Protein AF-A0A2J6X8D6-F1 (afdb_monomer_lite)

Sequence (214 aa):
MKTKHLFVLLTISVVLSYAQIWKVEGFVFLDSNQNKVFDKGEKGLANVPVSDGYQIVLTDKNGYYALQPKEREPIIFVSFPSGYFNINFWQRVRGNEEMERIDFPLYKINEKSSIFLIQVTDIHSTFSEICYRDVGKFVYEANEFRPDFVVATGDLVMDANPLKNEEDVIRYYELYKSLMRNLKPPLFNLPGNHEHPWSIPTSSPLYDRGAYKE

InterPro domains:
  IPR004843 Calcineurin-like, phosphoesterase domain [PF00149] (118-200)
  IPR013783 Immunoglobulin-like fold [G3DSA:2.60.40.10] (20-108)
  IPR029052 Metallo-dependent phosphatase-like [G3DSA:3.60.21.10] (115-212)
  IPR029052 Metallo-dependent phosphatase-like [SSF56300] (117-197)
  IPR032285 Calcineurin-like phosphoesterase, N-terminal [PF16371] (37-105)
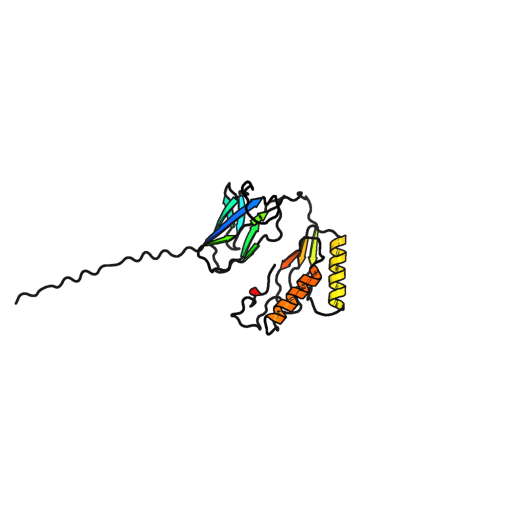
Organism: NCBI:txid693075

Structure (mmCIF, N/CA/C/O backbone):
data_AF-A0A2J6X8D6-F1
#
_entry.id   AF-A0A2J6X8D6-F1
#
loop_
_atom_site.group_PDB
_atom_site.id
_atom_site.type_symbol
_atom_site.label_atom_id
_atom_site.label_alt_id
_atom_site.label_comp_id
_atom_site.label_asym_id
_atom_site.label_entity_id
_atom_site.label_seq_id
_atom_site.pdbx_PDB_ins_code
_atom_site.Cartn_x
_atom_site.Cartn_y
_atom_site.Cartn_z
_atom_site.occupancy
_atom_site.B_iso_or_equiv
_atom_site.auth_seq_id
_atom_site.auth_comp_id
_atom_site.auth_asym_id
_atom_site.auth_atom_id
_atom_site.pdbx_PDB_model_num
ATOM 1 N N . MET A 1 1 ? 59.102 11.681 59.208 1.00 41.31 1 MET A N 1
ATOM 2 C CA . MET A 1 1 ? 58.544 12.154 57.919 1.00 41.31 1 MET A CA 1
ATOM 3 C C . MET A 1 1 ? 57.063 11.794 57.893 1.00 41.31 1 MET A C 1
ATOM 5 O O . MET A 1 1 ? 56.758 10.624 58.058 1.00 41.31 1 MET A O 1
ATOM 9 N N . LYS A 1 2 ? 56.148 12.773 57.818 1.00 38.88 2 LYS A N 1
ATOM 10 C CA . LYS A 1 2 ? 54.691 12.530 57.803 1.00 38.88 2 LYS A CA 1
ATOM 11 C C . LYS A 1 2 ? 54.229 12.342 56.355 1.00 38.88 2 LYS A C 1
ATOM 13 O O . LYS A 1 2 ? 54.292 13.289 55.575 1.00 38.88 2 LYS A O 1
ATOM 18 N N . THR A 1 3 ? 53.792 11.143 55.993 1.00 43.62 3 THR A N 1
ATOM 19 C CA . THR A 1 3 ? 53.184 10.830 54.694 1.00 43.62 3 THR A CA 1
ATOM 20 C C . THR A 1 3 ? 51.787 11.449 54.626 1.00 43.62 3 THR A C 1
ATOM 22 O O . THR A 1 3 ? 50.922 11.148 55.444 1.00 43.62 3 THR A O 1
ATOM 25 N N . LYS A 1 4 ? 51.567 12.364 53.675 1.00 47.09 4 LYS A N 1
ATOM 26 C CA . LYS A 1 4 ? 50.237 12.902 53.367 1.00 47.09 4 LYS A CA 1
ATOM 27 C C . LYS A 1 4 ? 49.537 11.910 52.439 1.00 47.09 4 LYS A C 1
ATOM 29 O O . LYS A 1 4 ? 49.980 11.724 51.311 1.00 47.09 4 LYS A O 1
ATOM 34 N N . HIS A 1 5 ? 48.470 11.273 52.908 1.00 50.69 5 HIS A N 1
ATOM 35 C CA . HIS A 1 5 ? 47.605 10.470 52.049 1.00 50.69 5 HIS A CA 1
ATOM 36 C C . HIS A 1 5 ? 46.667 11.407 51.284 1.00 50.69 5 HIS A C 1
ATOM 38 O O . HIS A 1 5 ? 45.834 12.089 51.878 1.00 50.69 5 HIS A O 1
ATOM 44 N N . LEU A 1 6 ? 46.855 11.480 49.967 1.00 50.34 6 LEU A N 1
ATOM 45 C CA . LEU A 1 6 ? 45.976 12.191 49.047 1.00 50.34 6 LEU A CA 1
ATOM 46 C C . LEU A 1 6 ? 44.766 11.292 48.760 1.00 50.34 6 LEU A C 1
ATOM 48 O O . LEU A 1 6 ? 44.901 10.264 48.103 1.00 50.34 6 LEU A O 1
ATOM 52 N N . PHE A 1 7 ? 43.597 11.658 49.281 1.00 48.91 7 PHE A N 1
ATOM 53 C CA . PHE A 1 7 ? 42.335 11.003 48.941 1.00 48.91 7 PHE A CA 1
ATOM 54 C C . PHE A 1 7 ? 41.850 11.544 47.591 1.00 48.91 7 PHE A C 1
ATOM 56 O O . PHE A 1 7 ? 41.464 12.707 47.488 1.00 48.91 7 PHE A O 1
ATOM 63 N N . VAL A 1 8 ? 41.887 10.710 46.552 1.00 54.56 8 VAL A N 1
ATOM 64 C CA . VAL A 1 8 ? 41.243 11.002 45.266 1.00 54.56 8 VAL A CA 1
ATOM 65 C C . VAL A 1 8 ? 39.783 10.567 45.383 1.00 54.56 8 VAL A C 1
ATOM 67 O O . VAL A 1 8 ? 39.495 9.375 45.462 1.00 54.56 8 VAL A O 1
ATOM 70 N N . LEU A 1 9 ? 38.860 11.530 45.432 1.00 52.66 9 LEU A N 1
ATOM 71 C CA . LEU A 1 9 ? 37.431 11.256 45.288 1.00 52.66 9 LEU A CA 1
ATOM 72 C C . LEU A 1 9 ? 37.144 10.954 43.814 1.00 52.66 9 LEU A C 1
ATOM 74 O O . LEU A 1 9 ? 37.156 11.850 42.973 1.00 52.66 9 LEU A O 1
ATOM 78 N N . LEU A 1 10 ? 36.892 9.684 43.506 1.00 52.62 10 LEU A N 1
ATOM 79 C CA . LEU A 1 10 ? 36.389 9.259 42.207 1.00 52.62 10 LEU A CA 1
ATOM 80 C C . LEU A 1 10 ? 34.872 9.508 42.177 1.00 52.62 10 LEU A C 1
ATOM 82 O O . LEU A 1 10 ? 34.095 8.734 42.733 1.00 52.62 10 LEU A O 1
ATOM 86 N N . THR A 1 11 ? 34.436 10.610 41.569 1.00 60.00 11 THR A N 1
ATOM 87 C CA . THR A 1 11 ? 33.017 10.840 41.267 1.00 60.00 11 THR A CA 1
ATOM 88 C C . THR A 1 11 ? 32.569 9.850 40.194 1.00 60.00 11 THR A C 1
ATOM 90 O O . THR A 1 11 ? 32.905 10.004 39.022 1.00 60.00 11 THR A O 1
ATOM 93 N N . ILE A 1 12 ? 31.821 8.820 40.593 1.00 60.09 12 ILE A N 1
ATOM 94 C CA . ILE A 1 12 ? 31.132 7.911 39.672 1.00 60.09 12 ILE A CA 1
ATOM 95 C C . ILE A 1 12 ? 29.908 8.658 39.135 1.00 60.09 12 ILE A C 1
ATOM 97 O O . ILE A 1 12 ? 28.867 8.728 39.786 1.00 60.09 12 ILE A O 1
ATOM 101 N N . SER A 1 13 ? 30.039 9.255 37.954 1.00 61.38 13 SER A N 1
ATOM 102 C CA . SER A 1 13 ? 28.897 9.760 37.195 1.00 61.38 13 SER A CA 1
ATOM 103 C C . SER A 1 13 ? 28.138 8.564 36.621 1.00 61.38 13 SER A C 1
ATOM 105 O O . SER A 1 13 ? 28.551 7.978 35.623 1.00 61.38 13 SER A O 1
ATOM 107 N N . VAL A 1 14 ? 27.038 8.172 37.267 1.00 60.00 14 VAL A N 1
ATOM 108 C CA . VAL A 1 14 ? 26.085 7.212 36.697 1.00 60.00 14 VAL A CA 1
ATOM 109 C C . VAL A 1 14 ? 25.372 7.913 35.545 1.00 60.00 14 VAL A C 1
ATOM 111 O O . VAL A 1 14 ? 24.454 8.702 35.754 1.00 60.00 14 VAL A O 1
ATOM 114 N N . VAL A 1 15 ? 25.822 7.658 34.319 1.00 61.72 15 VAL A N 1
ATOM 115 C CA . VAL A 1 15 ? 25.068 8.025 33.121 1.00 61.72 15 VAL A CA 1
ATOM 116 C C . VAL A 1 15 ? 23.952 6.994 32.989 1.00 61.72 15 VAL A C 1
ATOM 118 O O . VAL A 1 15 ? 24.193 5.857 32.594 1.00 61.72 15 VAL A O 1
ATOM 121 N N . LEU A 1 16 ? 22.734 7.373 33.377 1.00 53.62 16 LEU A N 1
ATOM 122 C CA . LEU A 1 16 ? 21.524 6.645 33.002 1.00 53.62 16 LEU A CA 1
ATOM 123 C C . LEU A 1 16 ? 21.363 6.793 31.488 1.00 53.62 16 LEU A C 1
ATOM 125 O O . LEU A 1 16 ? 20.807 7.776 31.000 1.00 53.62 16 LEU A O 1
ATOM 129 N N . SER A 1 17 ? 21.901 5.840 30.737 1.00 51.28 17 SER A N 1
ATOM 130 C CA . SER A 1 17 ? 21.570 5.657 29.332 1.00 51.28 17 SER A CA 1
ATOM 131 C C . SER A 1 17 ? 20.108 5.227 29.255 1.00 51.28 17 SER A C 1
ATOM 133 O O . SER A 1 17 ? 19.778 4.050 29.391 1.00 51.28 17 SER A O 1
ATOM 135 N N . TYR A 1 18 ? 19.208 6.192 29.060 1.00 58.00 18 TYR A N 1
ATOM 136 C CA . TYR A 1 18 ? 17.890 5.884 28.526 1.00 58.00 18 TYR A CA 1
ATOM 137 C C . TYR A 1 18 ? 18.130 5.275 27.149 1.00 58.00 18 TYR A C 1
ATOM 139 O O . TYR A 1 18 ? 18.565 5.965 26.229 1.00 58.00 18 TYR A O 1
ATOM 147 N N . ALA A 1 19 ? 17.909 3.967 27.022 1.00 55.88 19 ALA A N 1
ATOM 148 C CA . ALA A 1 19 ? 17.709 3.389 25.708 1.00 55.88 19 ALA A CA 1
ATOM 149 C C . ALA A 1 19 ? 16.574 4.196 25.073 1.00 55.88 19 ALA A C 1
ATOM 151 O O . ALA A 1 19 ? 15.484 4.283 25.638 1.00 55.88 19 ALA A O 1
ATOM 152 N N . GLN A 1 20 ? 16.872 4.877 23.975 1.00 56.78 20 GLN A N 1
ATOM 153 C CA . GLN A 1 20 ? 15.907 5.671 23.237 1.00 56.78 20 GLN A CA 1
ATOM 154 C C . GLN A 1 20 ? 14.901 4.676 22.658 1.00 56.78 20 GLN A C 1
ATOM 156 O O . GLN A 1 20 ? 15.197 3.953 21.707 1.00 56.78 20 GLN A O 1
ATOM 161 N N . ILE A 1 21 ? 13.766 4.528 23.341 1.00 66.56 21 ILE A N 1
ATOM 162 C CA . ILE A 1 21 ? 12.716 3.601 22.937 1.00 66.56 21 ILE A CA 1
ATOM 163 C C . ILE A 1 21 ? 12.021 4.246 21.753 1.00 66.56 21 ILE A C 1
ATOM 165 O O . ILE A 1 21 ? 11.144 5.093 21.914 1.00 66.56 21 ILE A O 1
ATOM 169 N N . TRP A 1 22 ? 12.450 3.852 20.566 1.00 80.94 22 TRP A N 1
ATOM 170 C CA . TRP A 1 22 ? 11.773 4.237 19.352 1.00 80.94 22 TRP A CA 1
ATOM 171 C C . TRP A 1 22 ? 10.379 3.603 19.305 1.00 80.94 22 TRP A C 1
ATOM 173 O O . TRP A 1 22 ? 10.181 2.436 19.667 1.00 80.94 22 TRP A O 1
ATOM 183 N N . LYS A 1 23 ? 9.394 4.413 18.928 1.00 89.56 23 LYS A N 1
ATOM 184 C CA . LYS A 1 23 ? 7.979 4.071 19.034 1.00 89.56 23 LYS A CA 1
ATOM 185 C C . LYS A 1 23 ? 7.238 4.537 17.793 1.00 89.56 23 LYS A C 1
ATOM 187 O O . LYS A 1 23 ? 7.447 5.649 17.317 1.00 89.56 23 LYS A O 1
ATOM 192 N N . VAL A 1 24 ? 6.316 3.707 17.329 1.00 94.06 24 VAL A N 1
ATOM 193 C CA . VAL A 1 24 ? 5.308 4.116 16.355 1.00 94.06 24 VAL A CA 1
ATOM 194 C C . VAL A 1 24 ? 3.969 4.203 17.060 1.00 94.06 24 VAL A C 1
ATOM 196 O O . VAL A 1 24 ? 3.574 3.304 17.807 1.00 94.06 24 VAL A O 1
ATOM 199 N N . GLU A 1 25 ? 3.271 5.302 16.838 1.00 95.94 25 GLU A N 1
ATOM 200 C CA . GLU A 1 25 ? 1.945 5.535 17.390 1.00 95.94 25 GLU A CA 1
ATOM 201 C C . GLU A 1 25 ? 1.040 6.204 16.370 1.00 95.94 25 GLU A C 1
ATOM 203 O O . GLU A 1 25 ? 1.490 6.659 15.324 1.00 95.94 25 GLU A O 1
ATOM 208 N N . GLY A 1 26 ? -0.243 6.272 16.676 1.00 97.00 26 GLY A N 1
ATOM 209 C CA . GLY A 1 26 ? -1.190 7.001 15.854 1.00 97.00 26 GLY A CA 1
ATOM 210 C C . GLY A 1 26 ? -2.616 6.634 16.187 1.00 97.00 26 GLY A C 1
ATOM 211 O O . GLY A 1 26 ? -2.898 6.041 17.233 1.00 97.00 26 GLY A O 1
ATOM 212 N N . PHE A 1 27 ? -3.519 7.019 15.298 1.00 98.00 27 PHE A N 1
ATOM 213 C CA . PHE A 1 27 ? -4.947 6.817 15.469 1.00 98.00 27 PHE A CA 1
ATOM 214 C C . PHE A 1 27 ? -5.534 6.001 14.329 1.00 98.00 27 PHE A C 1
ATOM 216 O O . PHE A 1 27 ? -5.262 6.254 13.158 1.00 98.00 27 PHE A O 1
ATOM 223 N N . VAL A 1 28 ? -6.415 5.069 14.679 1.00 98.31 28 VAL A N 1
ATOM 224 C CA . VAL A 1 28 ? -7.397 4.516 13.747 1.00 98.31 28 VAL A CA 1
ATOM 225 C C . VAL A 1 28 ? -8.714 5.240 13.991 1.00 98.31 28 VAL A C 1
ATOM 227 O O . VAL A 1 28 ? -9.228 5.235 15.113 1.00 98.31 28 VAL A O 1
ATOM 230 N N . PHE A 1 29 ? -9.277 5.870 12.966 1.00 97.94 29 PHE A N 1
ATOM 231 C CA . PHE A 1 29 ? -10.465 6.713 13.116 1.00 97.94 29 PHE A CA 1
ATOM 232 C C . PHE A 1 29 ? -11.402 6.614 11.914 1.00 97.94 29 PHE A C 1
ATOM 234 O O . PHE A 1 29 ? -11.015 6.179 10.832 1.00 97.94 29 PHE A O 1
ATOM 241 N N . LEU A 1 30 ? -12.663 6.984 12.135 1.00 97.56 30 LEU A N 1
ATOM 242 C CA . LEU A 1 30 ? -13.670 7.110 11.092 1.00 97.56 30 LEU A CA 1
ATOM 243 C C . LEU A 1 30 ? -13.480 8.442 10.360 1.00 97.56 30 LEU A C 1
ATOM 245 O O . LEU A 1 30 ? -13.980 9.467 10.827 1.00 97.56 30 LEU A O 1
ATOM 249 N N . ASP A 1 31 ? -12.809 8.374 9.215 1.00 96.69 31 ASP A N 1
ATOM 250 C CA . ASP A 1 31 ? -12.597 9.484 8.289 1.00 96.69 31 ASP A CA 1
ATOM 251 C C . ASP A 1 31 ? -13.880 9.717 7.479 1.00 96.69 31 ASP A C 1
ATOM 253 O O . ASP A 1 31 ? -14.165 9.059 6.471 1.00 96.69 31 ASP A O 1
ATOM 257 N N . SER A 1 32 ? -14.731 10.591 8.007 1.00 93.81 32 SER A N 1
ATOM 258 C CA . SER A 1 32 ? -16.093 10.789 7.506 1.00 93.81 32 SER A CA 1
ATOM 259 C C . SER A 1 32 ? -16.126 11.676 6.267 1.00 93.81 32 SER A C 1
ATOM 261 O O . SER A 1 32 ? -17.059 11.570 5.468 1.00 93.81 32 SER A O 1
ATOM 263 N N . ASN A 1 33 ? -15.134 12.556 6.116 1.00 93.44 33 ASN A N 1
ATOM 264 C CA . ASN A 1 33 ? -15.002 13.457 4.972 1.00 93.44 33 ASN A CA 1
ATOM 265 C C . ASN A 1 33 ? -13.980 12.955 3.931 1.00 93.44 33 ASN A C 1
ATOM 267 O O . ASN A 1 33 ? -13.858 13.569 2.871 1.00 93.44 33 ASN A O 1
ATOM 271 N N . GLN A 1 34 ? -13.317 11.826 4.208 1.00 92.62 34 GLN A N 1
ATOM 272 C CA . GLN A 1 34 ? -12.334 11.160 3.352 1.00 92.62 34 GLN A CA 1
ATOM 273 C C . GLN A 1 34 ? -11.105 12.027 3.035 1.00 92.62 34 GLN A C 1
ATOM 275 O O . GLN A 1 34 ? -10.511 11.901 1.959 1.00 92.62 34 GLN A O 1
ATOM 280 N N . ASN A 1 35 ? -10.723 12.927 3.946 1.00 94.00 35 ASN A N 1
ATOM 281 C CA . ASN A 1 35 ? -9.576 13.818 3.759 1.00 94.00 35 ASN A CA 1
ATOM 282 C C . ASN A 1 35 ? -8.262 13.254 4.325 1.00 94.00 35 ASN A C 1
ATOM 284 O O . ASN A 1 35 ? -7.213 13.875 4.139 1.00 94.00 35 ASN A O 1
ATOM 288 N N . LYS A 1 36 ? -8.307 12.076 4.961 1.00 94.00 36 LYS A N 1
ATOM 289 C CA . LYS A 1 36 ? -7.175 11.359 5.568 1.00 94.00 36 LYS A CA 1
ATOM 290 C C . LYS A 1 36 ? -6.547 12.057 6.777 1.00 94.00 36 LYS A C 1
ATOM 292 O O . LYS A 1 36 ? -5.449 11.686 7.188 1.00 94.00 36 LYS A O 1
ATOM 297 N N . VAL A 1 37 ? -7.218 13.047 7.353 1.00 94.25 37 VAL A N 1
ATOM 298 C CA . VAL A 1 37 ? -6.772 13.805 8.523 1.00 94.25 37 VAL A CA 1
ATOM 299 C C . VAL A 1 37 ? -7.711 13.497 9.673 1.00 94.25 37 VAL A C 1
ATOM 301 O O . VAL A 1 37 ? -8.918 13.528 9.498 1.00 94.25 37 VAL A O 1
ATOM 304 N N . PHE A 1 38 ? -7.167 13.229 10.863 1.00 95.94 38 PHE A N 1
ATOM 305 C CA . PHE A 1 38 ? -8.012 13.011 12.033 1.00 95.94 38 PHE A CA 1
ATOM 306 C C . PHE A 1 38 ? -8.612 14.337 12.518 1.00 95.94 38 PHE A C 1
ATOM 308 O O . PHE A 1 38 ? -7.995 15.070 13.301 1.00 95.94 38 PHE A O 1
ATOM 315 N N . ASP A 1 39 ? -9.805 14.657 12.024 1.00 96.38 39 ASP A N 1
ATOM 316 C CA . ASP A 1 39 ? -10.462 15.935 12.259 1.00 96.38 39 ASP A CA 1
ATOM 317 C C . ASP A 1 39 ? -11.181 15.994 13.611 1.00 96.38 39 ASP A C 1
ATOM 319 O O . ASP A 1 39 ? -11.626 15.003 14.202 1.00 96.38 39 ASP A O 1
ATOM 323 N N . LYS A 1 40 ? -11.365 17.219 14.116 1.00 95.00 40 LYS A N 1
ATOM 324 C CA . LYS A 1 40 ? -12.135 17.441 15.343 1.00 95.00 40 LYS A CA 1
ATOM 325 C C . LYS A 1 40 ? -13.572 16.943 15.162 1.00 95.00 40 LYS A C 1
ATOM 327 O O . LYS A 1 40 ? -14.337 17.499 14.382 1.00 95.00 40 LYS A O 1
ATOM 332 N N . GLY A 1 41 ? -13.964 15.984 15.998 1.00 93.44 41 GLY A N 1
ATOM 333 C CA . GLY A 1 41 ? -15.309 15.403 16.001 1.00 93.44 41 GLY A CA 1
ATOM 334 C C . GLY A 1 41 ? -15.394 14.063 15.278 1.00 93.44 41 GLY A C 1
ATOM 335 O O . GLY A 1 41 ? -16.404 13.373 15.423 1.00 93.44 41 GLY A O 1
ATOM 336 N N . GLU A 1 42 ? -14.339 13.656 14.573 1.00 96.75 42 GLU A N 1
ATOM 337 C CA . GLU A 1 42 ? -14.241 12.300 14.059 1.00 96.75 42 GLU A CA 1
ATOM 338 C C . GLU A 1 42 ? -14.040 11.297 15.188 1.00 96.75 42 GLU A C 1
ATOM 340 O O . GLU A 1 42 ? -13.485 11.582 16.255 1.00 96.75 42 GLU A O 1
ATOM 345 N N . LYS A 1 43 ? -14.558 10.093 14.964 1.00 97.44 43 LYS A N 1
ATOM 346 C CA . LYS A 1 43 ? -14.585 9.053 15.982 1.00 97.44 43 LYS A CA 1
ATOM 347 C C . LYS A 1 43 ? -13.365 8.155 15.837 1.00 97.44 43 LYS A C 1
ATOM 349 O O . LYS A 1 43 ? -13.247 7.447 14.843 1.00 97.44 43 LYS A O 1
ATOM 354 N N . GLY A 1 44 ? -12.542 8.088 16.876 1.00 97.81 44 GLY A N 1
ATOM 355 C CA . GLY A 1 44 ? -11.552 7.025 17.017 1.00 97.81 44 GLY A CA 1
ATOM 356 C C . GLY A 1 44 ? -12.197 5.641 17.154 1.00 97.81 44 GLY A C 1
ATOM 357 O O . GLY A 1 44 ? -13.238 5.478 17.800 1.00 97.81 44 GLY A O 1
ATOM 358 N N . LEU A 1 45 ? -11.594 4.636 16.527 1.00 98.00 45 LEU A N 1
ATOM 359 C CA . LEU A 1 45 ? -12.111 3.273 16.459 1.00 98.00 45 LEU A CA 1
ATOM 360 C C . LEU A 1 45 ? -11.352 2.376 17.431 1.00 98.00 45 LEU A C 1
ATOM 362 O O . LEU A 1 45 ? -10.166 2.132 17.246 1.00 98.00 45 LEU A O 1
ATOM 366 N N . ALA A 1 46 ? -12.046 1.885 18.457 1.00 98.06 46 ALA A N 1
ATOM 367 C CA . ALA A 1 46 ? -11.473 1.053 19.511 1.00 98.06 46 ALA A CA 1
ATOM 368 C C . ALA A 1 46 ? -11.338 -0.423 19.119 1.00 98.06 46 ALA A C 1
ATOM 370 O O . ALA A 1 46 ? -12.133 -0.930 18.326 1.00 98.06 46 ALA A O 1
ATOM 371 N N . ASN A 1 47 ? -10.399 -1.122 19.761 1.00 97.94 47 ASN A N 1
ATOM 372 C CA . ASN A 1 47 ? -10.117 -2.548 19.573 1.00 97.94 47 ASN A CA 1
ATOM 373 C C . ASN A 1 47 ? -9.763 -2.940 18.129 1.00 97.94 47 ASN A C 1
ATOM 375 O O . ASN A 1 47 ? -9.978 -4.085 17.732 1.00 97.94 47 ASN A O 1
ATOM 379 N N . VAL A 1 48 ? -9.228 -2.010 17.339 1.00 98.25 48 VAL A N 1
ATOM 380 C CA . VAL A 1 48 ? -8.735 -2.292 15.991 1.00 98.25 48 VAL A CA 1
ATOM 381 C C . VAL A 1 48 ? -7.292 -2.803 16.087 1.00 98.25 48 VAL A C 1
ATOM 383 O O . VAL A 1 48 ? -6.464 -2.126 16.701 1.00 98.25 48 VAL A O 1
ATOM 386 N N . PRO A 1 49 ? -6.969 -3.977 15.513 1.00 98.19 49 PRO A N 1
ATOM 387 C CA . PRO A 1 49 ? -5.605 -4.487 15.486 1.00 98.19 49 PRO A CA 1
ATOM 388 C C . PRO A 1 49 ? -4.686 -3.665 14.579 1.00 98.19 49 PRO A C 1
ATOM 390 O O . PRO A 1 49 ? -4.991 -3.444 13.405 1.00 98.19 49 PRO A O 1
ATOM 393 N N . VAL A 1 50 ? -3.529 -3.287 15.116 1.00 98.00 50 VAL A N 1
ATOM 394 C CA . VAL A 1 50 ? -2.411 -2.681 14.385 1.00 98.00 50 VAL A CA 1
ATOM 395 C C . VAL A 1 50 ? -1.150 -3.502 14.638 1.00 98.00 50 VAL A C 1
ATOM 397 O O . VAL A 1 50 ? -0.907 -3.940 15.766 1.00 98.00 50 VAL A O 1
ATOM 400 N N . SER A 1 51 ? -0.360 -3.747 13.596 1.00 97.00 51 SER A N 1
ATOM 401 C CA . SER A 1 51 ? 0.787 -4.653 13.646 1.00 97.00 51 SER A CA 1
ATOM 402 C C . SER A 1 51 ? 1.985 -4.129 12.863 1.00 97.00 51 SER A C 1
ATOM 404 O O . SER A 1 51 ? 1.823 -3.412 11.881 1.00 97.00 51 SER A O 1
ATOM 406 N N . ASP A 1 52 ? 3.181 -4.521 13.297 1.00 94.81 52 ASP A N 1
ATOM 407 C CA . ASP A 1 52 ? 4.456 -4.366 12.585 1.00 94.81 52 ASP A CA 1
ATOM 408 C C . ASP A 1 52 ? 4.923 -5.676 11.912 1.00 94.81 52 ASP A C 1
ATOM 410 O O . ASP A 1 52 ? 6.083 -5.807 11.529 1.00 94.81 52 ASP A O 1
ATOM 414 N N . GLY A 1 53 ? 4.051 -6.690 11.846 1.00 93.69 53 GLY A N 1
ATOM 415 C CA . GLY A 1 53 ? 4.377 -8.044 11.385 1.00 93.69 53 GLY A CA 1
ATOM 416 C C . GLY A 1 53 ? 4.971 -8.959 12.464 1.00 93.69 53 GLY A C 1
ATOM 417 O O . GLY A 1 53 ? 5.044 -10.170 12.258 1.00 93.69 53 GLY A O 1
ATOM 418 N N . TYR A 1 54 ? 5.334 -8.421 13.632 1.00 93.94 54 TYR A N 1
ATOM 419 C CA . TYR A 1 54 ? 5.903 -9.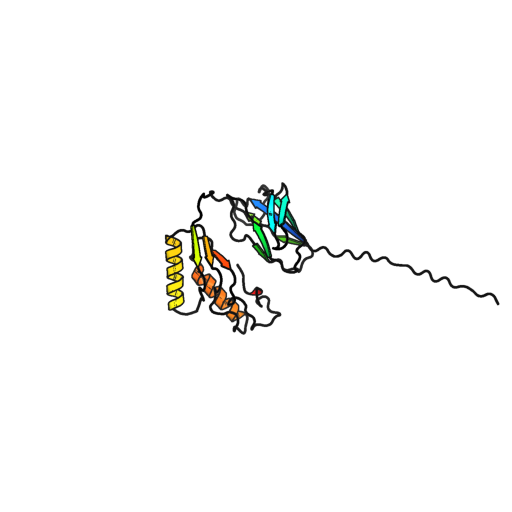181 14.750 1.00 93.94 54 TYR A CA 1
ATOM 420 C C . TYR A 1 54 ? 5.007 -9.214 15.982 1.00 93.94 54 TYR A C 1
ATOM 422 O O . TYR A 1 54 ? 5.008 -10.201 16.723 1.00 93.94 54 TYR A O 1
ATOM 430 N N . GLN A 1 55 ? 4.284 -8.131 16.233 1.00 94.62 55 GLN A N 1
ATOM 431 C CA . GLN A 1 55 ? 3.339 -8.003 17.330 1.00 94.62 55 GLN A CA 1
ATOM 432 C C . GLN A 1 55 ? 2.041 -7.359 16.862 1.00 94.62 55 GLN A C 1
ATOM 434 O O . GLN A 1 55 ? 1.988 -6.702 15.825 1.00 94.62 55 GLN A O 1
ATOM 439 N N . ILE A 1 56 ? 0.988 -7.548 17.651 1.00 97.31 56 ILE A N 1
ATOM 440 C CA . ILE A 1 56 ? -0.319 -6.937 17.429 1.00 97.31 56 ILE A CA 1
ATOM 441 C C . ILE A 1 56 ? -0.670 -6.138 18.679 1.00 97.31 56 ILE A C 1
ATOM 443 O O . ILE A 1 56 ? -0.615 -6.665 19.791 1.00 97.31 56 ILE A O 1
ATOM 447 N N . VAL A 1 57 ? -1.042 -4.876 18.491 1.00 97.75 57 VAL A N 1
ATOM 448 C CA . VAL A 1 57 ? -1.625 -4.021 19.529 1.00 97.75 57 VAL A CA 1
ATOM 449 C C . VAL A 1 57 ? -3.050 -3.657 19.139 1.00 97.75 57 VAL A C 1
ATOM 451 O O . VAL A 1 57 ? -3.384 -3.601 17.958 1.00 97.75 57 VAL A O 1
ATOM 454 N N . LEU A 1 58 ? -3.903 -3.433 20.133 1.00 98.44 58 LEU A N 1
ATOM 455 C CA . LEU A 1 58 ? -5.272 -2.983 19.913 1.00 98.44 58 LEU A CA 1
ATOM 456 C C . LEU A 1 58 ? -5.366 -1.491 20.206 1.00 98.44 58 LEU A C 1
ATOM 458 O O . LEU A 1 58 ? -4.788 -1.017 21.186 1.00 98.44 58 LEU A O 1
ATOM 462 N N . THR A 1 59 ? -6.116 -0.768 19.381 1.00 98.62 59 THR A N 1
ATOM 463 C CA . THR A 1 59 ? -6.438 0.628 19.665 1.00 98.62 59 THR A CA 1
ATOM 464 C C . THR A 1 59 ? -7.270 0.767 20.939 1.00 98.62 59 THR A C 1
ATOM 466 O O . THR A 1 59 ? -8.130 -0.064 21.250 1.00 98.62 59 THR A O 1
ATOM 469 N N . ASP A 1 60 ? -7.038 1.850 21.674 1.00 98.56 60 ASP A N 1
ATOM 470 C CA . ASP A 1 60 ? -7.796 2.191 22.869 1.00 98.56 60 ASP A CA 1
ATOM 471 C C . ASP A 1 60 ? -9.206 2.722 22.540 1.00 98.56 60 ASP A C 1
ATOM 473 O O . ASP A 1 60 ? -9.625 2.816 21.386 1.00 98.56 60 ASP A O 1
ATOM 477 N N . LYS A 1 61 ? -9.960 3.124 23.570 1.00 98.06 61 LYS A N 1
ATOM 478 C CA . LYS A 1 61 ? -11.322 3.670 23.420 1.00 98.06 61 LYS A CA 1
ATOM 479 C C . LYS A 1 61 ? -11.426 4.907 22.508 1.00 98.06 61 LYS A C 1
ATOM 481 O O . LYS A 1 61 ? -12.522 5.211 22.044 1.00 98.06 61 LYS A O 1
ATOM 486 N N . ASN A 1 62 ? -10.323 5.625 22.304 1.00 97.69 62 ASN A N 1
ATOM 487 C CA . ASN A 1 62 ? -10.218 6.821 21.474 1.00 97.69 62 ASN A CA 1
ATOM 488 C C . ASN A 1 62 ? -9.558 6.523 20.118 1.00 97.69 62 ASN A C 1
ATOM 490 O O . ASN A 1 62 ? -9.251 7.461 19.388 1.00 97.69 62 ASN A O 1
ATOM 494 N N . GLY A 1 63 ? -9.323 5.253 19.778 1.00 98.19 63 GLY A N 1
ATOM 495 C CA . GLY A 1 63 ? -8.667 4.849 18.537 1.00 98.19 63 GLY A CA 1
ATOM 496 C C . GLY A 1 63 ? -7.145 4.967 18.548 1.00 98.19 63 GLY A C 1
ATOM 497 O O . GLY A 1 63 ? -6.528 4.697 17.522 1.00 98.19 63 GLY A O 1
ATOM 498 N N . TYR A 1 64 ? -6.531 5.342 19.670 1.00 98.50 64 TYR A N 1
ATOM 499 C CA . TYR A 1 64 ? -5.083 5.499 19.769 1.00 98.50 64 TYR A CA 1
ATOM 500 C C . TYR A 1 64 ? -4.390 4.142 19.898 1.00 98.50 64 TYR A C 1
ATOM 502 O O . TYR A 1 64 ? -4.839 3.285 20.660 1.00 98.50 64 TYR A O 1
ATOM 510 N N . TYR A 1 65 ? -3.266 3.962 19.213 1.00 98.06 65 TYR A N 1
ATOM 511 C CA . TYR A 1 65 ? -2.382 2.817 19.398 1.00 98.06 65 TYR A CA 1
ATOM 512 C C . TYR A 1 65 ? -0.924 3.251 19.528 1.00 98.06 65 TYR A C 1
ATOM 514 O O . TYR A 1 65 ? -0.522 4.348 19.145 1.00 98.06 65 TYR A O 1
ATOM 522 N N . ALA A 1 66 ? -0.124 2.340 20.066 1.00 96.56 66 ALA A N 1
ATOM 523 C CA . ALA A 1 66 ? 1.291 2.523 20.312 1.00 96.56 66 ALA A CA 1
ATOM 524 C C . ALA A 1 66 ? 1.993 1.167 20.259 1.00 96.56 66 ALA A C 1
ATOM 526 O O . ALA A 1 66 ? 1.568 0.233 20.938 1.00 96.56 66 ALA A O 1
ATOM 527 N N . LEU A 1 67 ? 3.083 1.064 19.506 1.00 94.00 67 LEU A N 1
ATOM 528 C CA . LEU A 1 67 ? 3.927 -0.126 19.461 1.00 94.00 67 LEU A CA 1
ATOM 529 C C . LEU A 1 67 ? 5.407 0.258 19.352 1.00 94.00 67 LEU A C 1
ATOM 531 O O . LEU A 1 67 ? 5.748 1.344 18.893 1.00 94.00 67 LEU A O 1
ATOM 535 N N . GLN A 1 68 ? 6.280 -0.629 19.821 1.00 92.44 68 GLN A N 1
ATOM 536 C CA . GLN A 1 68 ? 7.733 -0.503 19.698 1.00 92.44 68 GLN A CA 1
ATOM 537 C C . GLN A 1 68 ? 8.166 -1.487 18.615 1.00 92.44 68 GLN A C 1
ATOM 539 O O . GLN A 1 68 ? 8.172 -2.690 18.892 1.00 92.44 68 GLN A O 1
ATOM 544 N N . PRO A 1 69 ? 8.430 -1.031 17.381 1.00 90.19 69 PRO A N 1
ATOM 545 C CA . PRO A 1 69 ? 8.683 -1.967 16.303 1.00 90.19 69 PRO A CA 1
ATOM 546 C C . PRO A 1 69 ? 10.028 -2.675 16.481 1.00 90.19 69 PRO A C 1
ATOM 548 O O . PRO A 1 69 ? 10.982 -2.112 17.022 1.00 90.19 69 PRO A O 1
ATOM 551 N N . LYS A 1 70 ? 10.111 -3.929 16.024 1.00 86.12 70 LYS A N 1
ATOM 552 C CA . LYS A 1 70 ? 11.343 -4.733 16.156 1.00 86.12 70 LYS A CA 1
ATOM 553 C C . LYS A 1 70 ? 12.422 -4.400 15.128 1.00 86.12 70 LYS A C 1
ATOM 555 O O . LYS A 1 70 ? 13.602 -4.630 15.383 1.00 86.12 70 LYS A O 1
ATOM 560 N N . GLU A 1 71 ? 12.019 -3.897 13.969 1.00 85.19 71 GLU A N 1
ATOM 561 C CA . GLU A 1 71 ? 12.906 -3.502 12.873 1.00 85.19 71 GLU A CA 1
ATOM 562 C C . GLU A 1 71 ? 12.948 -1.987 12.746 1.00 85.19 71 GLU A C 1
ATOM 564 O O . GLU A 1 71 ? 11.985 -1.339 13.112 1.00 85.19 71 GLU A O 1
ATOM 569 N N . ARG A 1 72 ? 14.021 -1.421 12.183 1.00 78.69 72 ARG A N 1
ATOM 570 C CA . ARG A 1 72 ? 14.192 0.038 12.051 1.00 78.69 72 ARG A CA 1
ATOM 571 C C . ARG A 1 72 ? 13.252 0.689 11.028 1.00 78.69 72 ARG A C 1
ATOM 573 O O . ARG A 1 72 ? 12.850 1.827 11.221 1.00 78.69 72 ARG A O 1
ATOM 580 N N . GLU A 1 73 ? 12.914 -0.017 9.951 1.00 84.88 73 GLU A N 1
ATOM 581 C CA . GLU A 1 73 ? 12.051 0.481 8.864 1.00 84.88 73 GLU A CA 1
ATOM 582 C C . GLU A 1 73 ? 10.870 -0.473 8.602 1.00 84.88 73 GLU A C 1
ATOM 584 O O . GLU A 1 73 ? 10.767 -1.076 7.530 1.00 84.88 73 GLU A O 1
ATOM 589 N N . PRO A 1 74 ? 9.997 -0.678 9.598 1.00 88.50 74 PRO A N 1
ATOM 590 C CA . PRO A 1 74 ? 8.923 -1.643 9.564 1.00 88.50 74 PRO A CA 1
ATOM 591 C C . PRO A 1 74 ? 7.820 -1.150 8.639 1.00 88.50 74 PRO A C 1
ATOM 593 O O . PRO A 1 74 ? 7.638 0.048 8.388 1.00 88.50 74 PRO A O 1
ATOM 596 N N . ILE A 1 75 ? 7.019 -2.108 8.201 1.00 91.31 75 ILE A N 1
ATOM 597 C CA . ILE A 1 75 ? 5.693 -1.834 7.676 1.00 91.31 75 ILE A CA 1
ATOM 598 C C . ILE A 1 75 ? 4.724 -1.925 8.846 1.00 91.31 75 ILE A C 1
ATOM 600 O O . ILE A 1 75 ? 4.651 -2.958 9.508 1.00 91.31 75 ILE A O 1
ATOM 604 N N . ILE A 1 76 ? 3.977 -0.853 9.082 1.00 94.56 76 ILE A N 1
ATOM 605 C CA . ILE A 1 76 ? 2.886 -0.839 10.052 1.00 94.56 76 ILE A CA 1
ATOM 606 C C . ILE A 1 76 ? 1.587 -0.976 9.290 1.00 94.56 76 ILE A C 1
ATOM 608 O O . ILE A 1 76 ? 1.373 -0.244 8.328 1.00 94.56 76 ILE A O 1
ATOM 612 N N . PHE A 1 77 ? 0.721 -1.891 9.705 1.00 95.75 77 PHE A N 1
ATOM 613 C CA . PHE A 1 77 ? -0.544 -2.143 9.030 1.00 95.75 77 PHE A CA 1
ATOM 614 C C . PHE A 1 77 ? -1.701 -2.333 10.001 1.00 95.75 77 PHE A C 1
ATOM 616 O O . PHE A 1 77 ? -1.537 -2.832 11.117 1.00 95.75 77 PHE A O 1
ATOM 623 N N . VAL A 1 78 ? -2.888 -1.936 9.551 1.00 97.19 78 VAL A N 1
ATOM 624 C CA . VAL A 1 78 ? -4.148 -2.062 10.278 1.00 97.19 78 VAL A CA 1
ATOM 625 C C . VAL A 1 78 ? -4.960 -3.227 9.719 1.00 97.19 78 VAL A C 1
ATOM 627 O O . VAL A 1 78 ? -5.113 -3.380 8.509 1.00 97.19 78 VAL A O 1
ATOM 630 N N . SER A 1 79 ? -5.520 -4.049 10.604 1.00 95.75 79 SER A N 1
ATOM 631 C CA . SER A 1 79 ? -6.561 -5.018 10.241 1.00 95.75 79 SER A CA 1
ATOM 632 C C . SER A 1 79 ? -7.917 -4.389 10.533 1.00 95.75 79 SER A C 1
ATOM 634 O O . SER A 1 79 ? -8.430 -4.476 11.648 1.00 95.75 79 SER A O 1
ATOM 636 N N . PHE A 1 80 ? -8.472 -3.676 9.557 1.00 91.75 80 PHE A N 1
ATOM 637 C CA . PHE A 1 80 ? -9.723 -2.950 9.755 1.00 91.75 80 PHE A CA 1
ATOM 638 C C . PHE A 1 80 ? -10.916 -3.904 9.988 1.00 91.75 80 PHE A C 1
ATOM 640 O O . PHE A 1 80 ? -10.973 -4.989 9.402 1.00 91.75 80 PHE A O 1
ATOM 647 N N . PRO A 1 81 ? -11.878 -3.530 10.852 1.00 90.44 81 PRO A N 1
ATOM 648 C CA . PRO A 1 81 ? -13.051 -4.354 11.132 1.00 90.44 81 PRO A CA 1
ATOM 649 C C . PRO A 1 81 ? -14.022 -4.405 9.943 1.00 90.44 81 PRO A C 1
ATOM 651 O O . PRO A 1 81 ? -14.002 -3.551 9.057 1.00 90.44 81 PRO A O 1
ATOM 654 N N . SER A 1 82 ? -14.926 -5.391 9.951 1.00 89.12 82 SER A N 1
ATOM 655 C CA . SER A 1 82 ? -16.023 -5.474 8.976 1.00 89.12 82 SER A CA 1
ATOM 656 C C . SER A 1 82 ? -16.841 -4.178 8.939 1.00 89.12 82 SER A C 1
ATOM 658 O O . SER A 1 82 ? -17.047 -3.536 9.969 1.00 89.12 82 SER A O 1
ATOM 660 N N . GLY A 1 83 ? -17.258 -3.771 7.738 1.00 90.81 83 GLY A N 1
ATOM 661 C CA . GLY A 1 83 ? -17.983 -2.516 7.516 1.00 90.81 83 GLY A CA 1
ATOM 662 C C . GLY A 1 83 ? -17.088 -1.278 7.406 1.00 90.81 83 GLY A C 1
ATOM 663 O O . GLY A 1 83 ? -17.602 -0.171 7.243 1.00 90.81 83 GLY A O 1
ATOM 664 N N . TYR A 1 84 ? -15.765 -1.452 7.459 1.00 93.12 84 TYR A N 1
ATOM 665 C CA . TYR A 1 84 ? -14.772 -0.400 7.258 1.00 93.12 84 TYR A CA 1
ATOM 666 C C . TYR A 1 84 ? -13.794 -0.792 6.156 1.00 93.12 84 TYR A C 1
ATOM 668 O O . TYR A 1 84 ? -13.584 -1.975 5.891 1.00 93.12 84 TYR A O 1
ATOM 676 N N . PHE A 1 85 ? -13.198 0.205 5.510 1.00 91.12 85 PHE A N 1
ATOM 677 C CA . PHE A 1 85 ? -12.217 -0.012 4.458 1.00 91.12 85 PHE A CA 1
ATOM 678 C C . PHE A 1 85 ? -11.244 1.164 4.362 1.00 91.12 85 PHE A C 1
ATOM 680 O O . PHE A 1 85 ? -11.606 2.313 4.627 1.00 91.12 85 PHE A O 1
ATOM 687 N N . ASN A 1 86 ? -10.014 0.863 3.954 1.00 89.62 86 ASN A N 1
ATOM 688 C CA . ASN A 1 86 ? -9.052 1.812 3.409 1.00 89.62 86 ASN A CA 1
ATOM 689 C C . ASN A 1 86 ? -8.085 1.044 2.496 1.00 89.62 86 ASN A C 1
ATOM 691 O O . ASN A 1 86 ? -7.639 -0.046 2.849 1.00 89.62 86 ASN A O 1
ATOM 695 N N . ILE A 1 87 ? -7.767 1.610 1.331 1.00 87.06 87 ILE A N 1
ATOM 696 C CA . ILE A 1 87 ? -6.775 1.033 0.417 1.00 87.06 87 ILE A CA 1
ATOM 697 C C . ILE A 1 87 ? -5.350 1.171 0.978 1.00 87.06 87 ILE A C 1
ATOM 699 O O . ILE A 1 87 ? -4.550 0.256 0.831 1.00 87.06 87 ILE A O 1
ATOM 703 N N . ASN A 1 88 ? -5.079 2.245 1.725 1.00 88.31 88 ASN A N 1
ATOM 704 C CA . ASN A 1 88 ? -3.801 2.494 2.394 1.00 88.31 88 ASN A CA 1
ATOM 705 C C . ASN A 1 88 ? -3.817 1.870 3.801 1.00 88.31 88 ASN A C 1
ATOM 707 O O . ASN A 1 88 ? -3.785 2.572 4.816 1.00 88.31 88 ASN A O 1
ATOM 711 N N . PHE A 1 89 ? -3.955 0.545 3.871 1.00 91.56 89 PHE A N 1
ATOM 712 C CA . PHE A 1 89 ? -4.040 -0.191 5.139 1.00 91.56 89 PHE A CA 1
ATOM 713 C C . PHE A 1 89 ? -2.671 -0.488 5.765 1.00 91.56 89 PHE A C 1
ATOM 715 O O . PHE A 1 89 ? -2.610 -1.035 6.864 1.00 91.56 89 PHE A O 1
ATOM 722 N N . TRP A 1 90 ? -1.577 -0.117 5.099 1.00 92.69 90 TRP A N 1
ATOM 723 C CA . TRP A 1 90 ? -0.218 -0.221 5.614 1.00 92.69 90 TRP A CA 1
ATOM 724 C C . TRP A 1 90 ? 0.613 1.006 5.230 1.00 92.69 90 TRP A C 1
ATOM 726 O O . TRP A 1 90 ? 0.304 1.696 4.266 1.00 92.69 90 TRP A O 1
ATOM 736 N N . GLN A 1 91 ? 1.651 1.309 6.009 1.00 91.00 91 GLN A N 1
ATOM 737 C CA . GLN A 1 91 ? 2.576 2.418 5.773 1.00 91.00 91 GLN A CA 1
ATOM 738 C C . GLN A 1 91 ? 3.991 2.015 6.204 1.00 91.00 91 GLN A C 1
ATOM 740 O O . GLN A 1 91 ? 4.176 1.360 7.233 1.00 91.00 91 GLN A O 1
ATOM 745 N N . ARG A 1 92 ? 5.003 2.405 5.417 1.00 87.62 92 ARG A N 1
ATOM 746 C CA . ARG A 1 92 ? 6.416 2.202 5.768 1.00 87.62 92 ARG A CA 1
ATOM 747 C C . ARG A 1 92 ? 6.903 3.334 6.664 1.00 87.62 92 ARG A C 1
ATOM 749 O O . ARG A 1 92 ? 6.804 4.503 6.298 1.00 87.62 92 ARG A O 1
ATOM 756 N N . VAL A 1 93 ? 7.491 2.957 7.786 1.00 87.94 93 VAL A N 1
ATOM 757 C CA . VAL A 1 93 ? 8.121 3.865 8.747 1.00 87.94 93 VAL A CA 1
ATOM 758 C C . VAL A 1 93 ? 9.572 4.089 8.322 1.00 87.94 93 VAL A C 1
ATOM 760 O O . VAL A 1 93 ? 10.231 3.163 7.839 1.00 87.94 93 VAL A O 1
ATOM 763 N N . ARG A 1 94 ? 10.066 5.327 8.418 1.00 80.69 94 ARG A N 1
ATOM 764 C CA . ARG A 1 94 ? 11.394 5.696 7.895 1.00 80.69 94 ARG A CA 1
ATOM 765 C C . ARG A 1 94 ? 12.522 5.432 8.890 1.00 80.69 94 ARG A C 1
ATOM 767 O O . ARG A 1 94 ? 13.670 5.369 8.468 1.00 80.69 94 ARG A O 1
ATOM 774 N N . GLY A 1 95 ? 12.216 5.262 10.173 1.00 75.94 95 GLY A N 1
ATOM 775 C CA . GLY A 1 95 ? 13.194 4.983 11.226 1.00 75.94 95 GLY A CA 1
ATOM 776 C C . GLY A 1 95 ? 14.141 6.153 11.499 1.00 75.94 95 GLY A C 1
ATOM 777 O O . GLY A 1 95 ? 15.284 5.935 11.922 1.00 75.94 95 GLY A O 1
ATOM 778 N N . ASN A 1 96 ? 13.697 7.375 11.191 1.00 77.81 96 ASN A N 1
ATOM 779 C CA . ASN A 1 96 ? 14.509 8.597 11.243 1.00 77.81 96 ASN A CA 1
ATOM 780 C C . ASN A 1 96 ? 14.139 9.511 12.416 1.00 77.81 96 ASN A C 1
ATOM 782 O O . ASN A 1 96 ? 14.921 10.395 12.765 1.00 77.81 96 ASN A O 1
ATOM 786 N N . GLU A 1 97 ? 12.971 9.302 13.018 1.00 79.06 97 GLU A N 1
ATOM 787 C CA . GLU A 1 97 ? 12.469 10.078 14.151 1.00 79.06 97 GLU A CA 1
ATOM 788 C C . GLU A 1 97 ? 12.375 9.179 15.387 1.00 79.06 97 GLU A C 1
ATOM 790 O O . GLU A 1 97 ? 12.228 7.966 15.264 1.00 79.06 97 GLU A O 1
ATOM 795 N N . GLU A 1 98 ? 12.459 9.752 16.592 1.00 77.25 98 GLU A N 1
ATOM 796 C CA . GLU A 1 98 ? 12.297 8.984 17.841 1.00 77.25 98 GLU A CA 1
ATOM 797 C C . GLU A 1 98 ? 10.876 8.425 17.993 1.00 77.25 98 GLU A C 1
ATOM 799 O O . GLU A 1 98 ? 10.665 7.375 18.602 1.00 77.25 98 GLU A O 1
ATOM 804 N N . MET A 1 99 ? 9.906 9.145 17.435 1.00 80.88 99 MET A N 1
ATOM 805 C CA . MET A 1 99 ? 8.494 8.818 17.462 1.00 80.88 99 MET A CA 1
ATOM 806 C C . MET A 1 99 ? 7.892 9.164 16.107 1.00 80.88 99 MET A C 1
ATOM 808 O O . MET A 1 99 ? 7.847 10.335 15.747 1.00 80.88 99 MET A O 1
ATOM 812 N N . GLU A 1 100 ? 7.414 8.155 15.385 1.00 89.38 100 GLU A N 1
ATOM 813 C CA . GLU A 1 100 ? 6.737 8.353 14.101 1.00 89.38 100 GLU A CA 1
ATOM 814 C C . GLU A 1 100 ? 5.232 8.167 14.277 1.00 89.38 100 GLU A C 1
ATOM 816 O O . GLU A 1 100 ? 4.772 7.188 14.878 1.00 89.38 100 GLU A O 1
ATOM 821 N N . ARG A 1 101 ? 4.461 9.124 13.749 1.00 93.44 101 ARG A N 1
ATOM 822 C CA . ARG A 1 101 ? 3.001 9.068 13.763 1.00 93.44 101 ARG A CA 1
ATOM 823 C C . ARG A 1 101 ? 2.479 8.444 12.474 1.00 93.44 101 ARG A C 1
ATOM 825 O O . ARG A 1 101 ? 2.667 9.008 11.400 1.00 93.44 101 ARG A O 1
ATOM 832 N N . ILE A 1 102 ? 1.775 7.325 12.602 1.00 94.81 102 ILE A N 1
ATOM 833 C CA . ILE A 1 102 ? 1.133 6.602 11.506 1.00 94.81 102 ILE A CA 1
ATOM 834 C C . ILE A 1 102 ? -0.365 6.527 11.793 1.00 94.81 102 ILE A C 1
ATOM 836 O O . ILE A 1 102 ? -0.818 5.831 12.691 1.00 94.81 102 ILE A O 1
ATOM 840 N N . ASP A 1 103 ? -1.147 7.276 11.031 1.00 96.56 103 ASP A N 1
ATOM 841 C CA . ASP A 1 103 ? -2.594 7.333 11.200 1.00 96.56 103 ASP A CA 1
ATOM 842 C C . ASP A 1 103 ? -3.293 6.475 10.137 1.00 96.56 103 ASP A C 1
ATOM 844 O O . ASP A 1 103 ? -2.905 6.479 8.967 1.00 96.56 103 ASP A O 1
ATOM 848 N N . PHE A 1 104 ? -4.349 5.763 10.532 1.00 97.50 104 PHE A N 1
ATOM 849 C CA . PHE A 1 104 ? -5.171 4.940 9.648 1.00 97.50 104 PHE A CA 1
ATOM 850 C C . PHE A 1 104 ? -6.601 5.493 9.567 1.00 97.50 104 PHE A C 1
ATOM 852 O O . PHE A 1 104 ? -7.453 5.136 10.391 1.00 97.50 104 PHE A O 1
ATOM 859 N N . PRO A 1 105 ? -6.895 6.340 8.566 1.00 97.12 105 PRO A N 1
ATOM 860 C CA . PRO A 1 105 ? -8.261 6.756 8.280 1.00 97.12 105 PRO A CA 1
ATOM 861 C C . PRO A 1 105 ? -9.043 5.567 7.723 1.00 97.12 105 PRO A C 1
ATOM 863 O O . PRO A 1 105 ? -8.598 4.928 6.775 1.00 97.12 105 PRO A O 1
ATOM 866 N N . LEU A 1 106 ? -10.202 5.249 8.286 1.00 96.94 106 LEU A N 1
ATOM 867 C CA . LEU A 1 106 ? -11.111 4.237 7.751 1.00 96.94 106 LEU A CA 1
ATOM 868 C C . LEU A 1 106 ? -12.434 4.892 7.373 1.00 96.94 106 LEU A C 1
ATOM 870 O O . LEU A 1 106 ? -12.961 5.702 8.130 1.00 96.94 106 LEU A O 1
ATOM 874 N N . TYR A 1 107 ? -13.025 4.484 6.255 1.00 93.81 107 TYR A N 1
ATOM 875 C CA . TYR A 1 107 ? -14.377 4.895 5.881 1.00 93.81 107 TYR A CA 1
ATOM 876 C C . TYR A 1 107 ? -15.336 3.712 5.919 1.00 93.81 107 TYR A C 1
ATOM 878 O O . TYR A 1 107 ? -14.941 2.554 5.777 1.00 93.81 107 TYR A O 1
ATOM 886 N N . LYS A 1 108 ? -16.623 4.007 6.127 1.00 92.75 108 LYS A N 1
ATOM 887 C CA . LYS A 1 108 ? -17.656 2.973 6.145 1.00 92.75 108 LYS A CA 1
ATOM 888 C C . LYS A 1 108 ? -17.938 2.448 4.747 1.00 92.75 108 LYS A C 1
ATOM 890 O O . LYS A 1 108 ? -18.123 3.221 3.809 1.00 92.75 108 LYS A O 1
ATOM 895 N N . ILE A 1 109 ? -18.074 1.135 4.658 1.00 89.94 109 ILE A N 1
ATOM 896 C CA . ILE A 1 109 ? -18.590 0.436 3.486 1.00 89.94 109 ILE A CA 1
ATOM 897 C C . ILE A 1 109 ? -19.793 -0.411 3.890 1.00 89.94 109 ILE A C 1
ATOM 899 O O . ILE A 1 109 ? -19.946 -0.790 5.052 1.00 89.94 109 ILE A O 1
ATOM 903 N N . ASN A 1 110 ? -20.656 -0.717 2.925 1.00 87.62 110 ASN A N 1
ATOM 904 C CA . ASN A 1 110 ? -21.719 -1.686 3.157 1.00 87.62 110 ASN A CA 1
ATOM 905 C C . ASN A 1 110 ? -21.091 -3.064 3.362 1.00 87.62 110 ASN A C 1
ATOM 907 O O . ASN A 1 110 ? -20.352 -3.542 2.500 1.00 87.62 110 ASN A O 1
ATOM 911 N N . GLU A 1 111 ? -21.398 -3.695 4.492 1.00 83.69 111 GLU A N 1
ATOM 912 C CA . GLU A 1 111 ? -20.978 -5.065 4.754 1.00 83.69 111 GLU A CA 1
ATOM 913 C C . GLU A 1 111 ? -21.545 -6.002 3.685 1.00 83.69 111 GLU A C 1
ATOM 915 O O . GLU A 1 111 ? -22.724 -5.934 3.325 1.00 83.69 111 GLU A O 1
ATOM 920 N N . LYS A 1 112 ? -20.687 -6.883 3.171 1.00 79.25 112 LYS A N 1
ATOM 921 C CA . LYS A 1 112 ? -21.062 -7.922 2.215 1.00 79.25 112 LYS A CA 1
ATOM 922 C C . LYS A 1 112 ? -20.819 -9.288 2.837 1.00 79.25 112 LYS A C 1
ATOM 924 O O . LYS A 1 112 ? -19.787 -9.518 3.456 1.00 79.25 112 LYS A O 1
ATOM 929 N N . SER A 1 113 ? -21.757 -10.209 2.627 1.00 79.50 113 SER A N 1
ATOM 930 C CA . SER A 1 113 ? -21.627 -11.612 3.044 1.00 79.50 113 SER A CA 1
ATOM 931 C C . SER A 1 113 ? -20.683 -12.422 2.150 1.00 79.50 113 SER A C 1
ATOM 933 O O . SER A 1 113 ? -20.263 -13.512 2.521 1.00 79.50 113 SER A O 1
ATOM 935 N N . SER A 1 114 ? -20.378 -11.912 0.958 1.00 87.56 114 SER A N 1
ATOM 936 C CA . SER A 1 114 ? -19.475 -12.520 -0.014 1.00 87.56 114 SER A CA 1
ATOM 937 C C . SER A 1 114 ? -18.622 -11.438 -0.656 1.00 87.56 114 SER A C 1
ATOM 939 O O . SER A 1 114 ? -19.148 -10.379 -1.004 1.00 87.56 114 SER A O 1
ATOM 941 N N . ILE A 1 115 ? -17.341 -11.735 -0.853 1.00 88.94 115 ILE A N 1
ATOM 942 C CA . ILE A 1 115 ? -16.415 -10.890 -1.604 1.00 88.94 115 ILE A CA 1
ATOM 943 C C . ILE A 1 115 ? -16.172 -11.500 -2.984 1.00 88.94 115 ILE A C 1
ATOM 945 O O . ILE A 1 115 ? -16.044 -12.719 -3.117 1.00 88.94 115 ILE A O 1
ATOM 949 N N . PHE A 1 116 ? -16.097 -10.657 -4.003 1.00 93.88 116 PHE A N 1
ATOM 950 C CA . PHE A 1 116 ? -15.633 -11.020 -5.332 1.00 93.88 116 PHE A CA 1
ATOM 951 C C . PHE A 1 116 ? -14.317 -10.301 -5.608 1.00 93.88 116 PHE A C 1
ATOM 953 O O . PHE A 1 116 ? -14.266 -9.075 -5.650 1.00 93.88 116 PHE A O 1
ATOM 960 N N . LEU A 1 117 ? -13.254 -11.073 -5.804 1.00 95.75 117 LEU A N 1
ATOM 961 C CA . LEU A 1 117 ? -11.924 -10.563 -6.111 1.00 95.75 117 LEU A CA 1
ATOM 962 C C . LEU A 1 117 ? -11.481 -11.020 -7.497 1.00 95.75 117 LEU A C 1
ATOM 964 O O . LEU A 1 117 ? -11.827 -12.118 -7.939 1.00 95.75 117 LEU A O 1
ATOM 968 N N . ILE A 1 118 ? -10.669 -10.193 -8.148 1.00 98.25 118 ILE A N 1
ATOM 969 C CA . ILE A 1 118 ? -9.848 -10.609 -9.287 1.00 98.25 118 ILE A CA 1
ATOM 970 C C . ILE A 1 118 ? -8.400 -10.651 -8.809 1.00 98.25 118 ILE A C 1
ATOM 972 O O . ILE A 1 118 ? -7.883 -9.654 -8.308 1.00 98.25 118 ILE A O 1
ATOM 976 N N . GLN A 1 119 ? -7.748 -11.798 -8.976 1.00 97.56 119 GLN A N 1
ATOM 977 C CA . GLN A 1 119 ? -6.304 -11.921 -8.819 1.00 97.56 119 GLN A CA 1
ATOM 978 C C . GLN A 1 119 ? -5.649 -11.844 -10.200 1.00 97.56 119 GLN A C 1
ATOM 980 O O . GLN A 1 119 ? -6.075 -12.528 -11.130 1.00 97.56 119 GLN A O 1
ATOM 985 N N . VAL A 1 120 ? -4.602 -11.035 -10.313 1.00 97.38 120 VAL A N 1
ATOM 986 C CA . VAL A 1 120 ? -3.717 -10.952 -11.477 1.00 97.38 120 VAL A CA 1
ATOM 987 C C . VAL A 1 120 ? -2.268 -11.035 -10.995 1.00 97.38 120 VAL A C 1
ATOM 989 O O . VAL A 1 120 ? -1.971 -10.716 -9.848 1.00 97.38 120 VAL A O 1
ATOM 992 N N . THR A 1 121 ? -1.365 -11.510 -11.838 1.00 96.25 121 THR A N 1
ATOM 993 C CA . THR A 1 121 ? 0.064 -11.645 -11.533 1.00 96.25 121 THR A CA 1
ATOM 994 C C . THR A 1 121 ? 0.853 -11.479 -12.821 1.00 96.25 121 THR A C 1
ATOM 996 O O . THR A 1 121 ? 0.258 -11.609 -13.895 1.00 96.25 121 THR A O 1
ATOM 999 N N . ASP A 1 122 ? 2.148 -11.191 -12.712 1.00 96.75 122 ASP A N 1
ATOM 1000 C CA . ASP A 1 122 ? 3.074 -11.191 -13.849 1.00 96.75 122 ASP A CA 1
ATOM 1001 C C . ASP A 1 122 ? 2.580 -10.261 -14.972 1.00 96.75 122 ASP A C 1
ATOM 1003 O O . ASP A 1 122 ? 2.524 -10.617 -16.150 1.00 96.75 122 ASP A O 1
ATOM 1007 N N . ILE A 1 123 ? 2.155 -9.052 -14.584 1.00 96.25 123 ILE A N 1
ATOM 1008 C CA . ILE A 1 123 ? 1.697 -8.019 -15.525 1.00 96.25 123 ILE A CA 1
ATOM 1009 C C . ILE A 1 123 ? 2.857 -7.611 -16.442 1.00 96.25 123 ILE A C 1
ATOM 1011 O O . ILE A 1 123 ? 2.616 -7.267 -17.601 1.00 96.25 123 ILE A O 1
ATOM 1015 N N . HIS A 1 124 ? 4.093 -7.650 -15.919 1.00 96.75 124 HIS A N 1
ATOM 1016 C CA . HIS A 1 124 ? 5.348 -7.400 -16.635 1.00 96.75 124 HIS A CA 1
ATOM 1017 C C . HIS A 1 124 ? 5.234 -6.212 -17.595 1.00 96.75 124 HIS A C 1
ATOM 1019 O O . HIS A 1 124 ? 5.479 -6.321 -18.800 1.00 96.75 124 HIS A O 1
ATOM 1025 N N . SER A 1 125 ? 4.819 -5.052 -17.078 1.00 96.50 125 SER A N 1
ATOM 1026 C CA . SER A 1 125 ? 4.499 -3.914 -17.937 1.00 96.50 125 SER A CA 1
ATOM 1027 C C . SER A 1 125 ? 5.711 -3.466 -18.766 1.00 96.50 125 SER A C 1
ATOM 1029 O O . SER A 1 125 ? 6.789 -3.215 -18.216 1.00 96.50 125 SER A O 1
ATOM 1031 N N . THR A 1 126 ? 5.518 -3.320 -20.081 1.00 96.94 126 THR A N 1
ATOM 1032 C CA . THR A 1 126 ? 6.534 -2.885 -21.056 1.00 96.94 126 THR A CA 1
ATOM 1033 C C . THR A 1 126 ? 6.019 -1.752 -21.942 1.00 96.94 126 THR A C 1
ATOM 1035 O O . THR A 1 126 ? 4.817 -1.577 -22.125 1.00 96.94 126 THR A O 1
ATOM 1038 N N . PHE A 1 127 ? 6.931 -1.013 -22.576 1.00 97.31 127 PHE A N 1
ATOM 1039 C CA . PHE A 1 127 ? 6.609 0.040 -23.552 1.00 97.31 127 PHE A CA 1
ATOM 1040 C C . PHE A 1 127 ? 6.188 -0.517 -24.930 1.00 97.31 127 PHE A C 1
ATOM 1042 O O . PHE A 1 127 ? 6.485 0.087 -25.958 1.00 97.31 127 PHE A O 1
ATOM 1049 N N . SER A 1 128 ? 5.551 -1.691 -24.977 1.00 97.94 128 SER A N 1
ATOM 1050 C CA . SER A 1 128 ? 5.138 -2.349 -26.221 1.00 97.94 128 SER A CA 1
ATOM 1051 C C . SER A 1 128 ? 3.645 -2.165 -26.489 1.00 97.94 128 SER A C 1
ATOM 1053 O O . SER A 1 128 ? 2.829 -2.256 -25.575 1.00 97.94 128 SER A O 1
ATOM 1055 N N . GLU A 1 129 ? 3.267 -1.989 -27.758 1.00 97.94 129 GLU A N 1
ATOM 1056 C CA . GLU A 1 129 ? 1.858 -1.899 -28.193 1.00 97.94 129 GLU A CA 1
ATOM 1057 C C . GLU A 1 129 ? 1.009 -3.086 -27.715 1.00 97.94 129 GLU A C 1
ATOM 1059 O O . GLU A 1 129 ? -0.167 -2.938 -27.385 1.00 97.94 129 GLU A O 1
ATOM 1064 N N . ILE A 1 130 ? 1.621 -4.271 -27.633 1.00 97.44 130 ILE A N 1
ATOM 1065 C CA . ILE A 1 130 ? 0.972 -5.481 -27.122 1.00 97.44 130 ILE A CA 1
ATOM 1066 C C . ILE A 1 130 ? 0.627 -5.310 -25.639 1.00 97.44 130 ILE A C 1
ATOM 1068 O O . ILE A 1 130 ? -0.517 -5.547 -25.261 1.00 97.44 130 ILE A O 1
ATOM 1072 N N . CYS A 1 131 ? 1.567 -4.831 -24.819 1.00 97.81 131 CYS A N 1
ATOM 1073 C CA . CYS A 1 131 ? 1.319 -4.568 -23.402 1.00 97.81 131 CYS A CA 1
ATOM 1074 C C . CYS A 1 131 ? 0.230 -3.507 -23.197 1.00 97.81 131 CYS A C 1
ATOM 1076 O O . CYS A 1 131 ? -0.678 -3.719 -22.394 1.00 97.81 131 CYS A O 1
ATOM 1078 N N . TYR A 1 132 ? 0.276 -2.390 -23.934 1.00 98.19 132 TYR A N 1
ATOM 1079 C CA . TYR A 1 132 ? -0.758 -1.351 -23.842 1.00 98.19 132 TYR A CA 1
ATOM 1080 C C . TYR A 1 132 ? -2.151 -1.910 -24.154 1.00 98.19 132 TYR A C 1
ATOM 1082 O O . TYR A 1 132 ? -3.110 -1.637 -23.428 1.00 98.19 132 TYR A O 1
ATOM 1090 N N . ARG A 1 133 ? -2.260 -2.724 -25.210 1.00 98.25 133 ARG A N 1
ATOM 1091 C CA . ARG A 1 133 ? -3.512 -3.376 -25.604 1.00 98.25 133 ARG A CA 1
ATOM 1092 C C . ARG A 1 133 ? -4.000 -4.361 -24.544 1.00 98.25 133 ARG A C 1
ATOM 1094 O O . ARG A 1 133 ? -5.169 -4.304 -24.168 1.00 98.25 133 ARG A O 1
ATOM 1101 N N . ASP A 1 134 ? -3.138 -5.266 -24.092 1.00 98.06 134 ASP A N 1
ATOM 1102 C CA . ASP A 1 134 ? -3.544 -6.398 -23.255 1.00 98.06 134 ASP A CA 1
ATOM 1103 C C . ASP A 1 134 ? -3.862 -5.952 -21.822 1.00 98.06 134 ASP A C 1
ATOM 1105 O O . ASP A 1 134 ? -4.914 -6.314 -21.292 1.00 98.06 134 ASP A O 1
ATOM 1109 N N . VAL A 1 135 ? -3.050 -5.062 -21.238 1.00 98.19 135 VAL A N 1
ATOM 1110 C CA . VAL A 1 135 ? -3.357 -4.465 -19.927 1.00 98.19 135 VAL A CA 1
ATOM 1111 C C . VAL A 1 135 ? -4.576 -3.544 -20.024 1.00 98.19 135 VAL A C 1
ATOM 1113 O O . VAL A 1 135 ? -5.443 -3.571 -19.151 1.00 98.19 135 VAL A O 1
ATOM 1116 N N . GLY A 1 136 ? -4.717 -2.784 -21.116 1.00 98.19 136 GLY A N 1
ATOM 1117 C CA . GLY A 1 136 ? -5.910 -1.970 -21.362 1.00 98.19 136 GLY A CA 1
ATOM 1118 C C . GLY A 1 136 ? -7.193 -2.805 -21.445 1.00 98.19 136 GLY A C 1
ATOM 1119 O O . GLY A 1 136 ? -8.220 -2.424 -20.877 1.00 98.19 136 GLY A O 1
ATOM 1120 N N . LYS A 1 137 ? -7.132 -3.972 -22.098 1.00 98.44 137 LYS A N 1
ATOM 1121 C CA . LYS A 1 137 ? -8.242 -4.931 -22.156 1.00 98.44 137 LYS A CA 1
ATOM 1122 C C . LYS A 1 137 ? -8.560 -5.502 -20.774 1.00 98.44 137 LYS A C 1
ATOM 1124 O O . LYS A 1 137 ? -9.730 -5.527 -20.405 1.00 98.44 137 LYS A O 1
ATOM 1129 N N . PHE A 1 138 ? -7.546 -5.887 -20.000 1.00 98.38 138 PHE A N 1
ATOM 1130 C CA . PHE A 1 138 ? -7.733 -6.328 -18.616 1.00 98.38 138 PHE A CA 1
ATOM 1131 C C . PHE A 1 138 ? -8.451 -5.264 -17.772 1.00 98.38 138 PHE A C 1
ATOM 1133 O O . PHE A 1 138 ? -9.455 -5.565 -17.131 1.00 98.38 138 PHE A O 1
ATOM 1140 N N . VAL A 1 139 ? -7.992 -4.008 -17.815 1.00 98.62 139 VAL A N 1
ATOM 1141 C CA . VAL A 1 139 ? -8.616 -2.900 -17.070 1.00 98.62 139 VAL A CA 1
ATOM 1142 C C . VAL A 1 139 ? -10.074 -2.704 -17.486 1.00 98.62 139 VAL A C 1
ATOM 1144 O O . VAL A 1 139 ? -10.940 -2.495 -16.634 1.00 98.62 139 VAL A O 1
ATOM 1147 N N . TYR A 1 140 ? -10.368 -2.787 -18.786 1.00 98.50 140 TYR A N 1
ATOM 1148 C CA . TYR A 1 140 ? -11.736 -2.715 -19.292 1.00 98.50 140 TYR A CA 1
ATOM 1149 C C . TYR A 1 140 ? -12.610 -3.854 -18.745 1.00 98.50 140 TYR A C 1
ATOM 1151 O O . TYR A 1 140 ? -13.670 -3.592 -18.181 1.00 98.50 140 TYR A O 1
ATOM 1159 N N . GLU A 1 141 ? -12.156 -5.103 -18.848 1.00 98.19 141 GLU A N 1
ATOM 1160 C CA . GLU A 1 141 ? -12.916 -6.272 -18.396 1.00 98.19 141 GLU A CA 1
ATOM 1161 C C . GLU A 1 141 ? -13.114 -6.276 -16.875 1.00 98.19 141 GLU A C 1
ATOM 1163 O O . GLU A 1 141 ? -14.232 -6.475 -16.400 1.00 98.19 141 GLU A O 1
ATOM 1168 N N . ALA A 1 142 ? -12.073 -5.972 -16.095 1.00 98.31 142 ALA A N 1
ATOM 1169 C CA . ALA A 1 142 ? -12.169 -5.864 -14.640 1.00 98.31 142 ALA A CA 1
ATOM 1170 C C . ALA A 1 142 ? -13.203 -4.808 -14.214 1.00 98.31 142 ALA A C 1
ATOM 1172 O O . ALA A 1 142 ? -13.979 -5.028 -13.281 1.00 98.31 142 ALA A O 1
ATOM 1173 N N . ASN A 1 143 ? -13.275 -3.684 -14.932 1.00 98.50 143 ASN A N 1
ATOM 1174 C CA . ASN A 1 143 ? -14.289 -2.658 -14.699 1.00 98.50 143 ASN A CA 1
ATOM 1175 C C . ASN A 1 143 ? -15.719 -3.141 -14.997 1.00 98.50 143 ASN A C 1
ATOM 1177 O O . ASN A 1 143 ? -16.646 -2.739 -14.289 1.00 98.50 143 ASN A O 1
ATOM 1181 N N . GLU A 1 144 ? -15.906 -3.989 -16.011 1.00 98.31 144 GLU A N 1
ATOM 1182 C CA . GLU A 1 144 ? -17.208 -4.583 -16.340 1.00 98.31 144 GLU A CA 1
ATOM 1183 C C . GLU A 1 144 ? -17.636 -5.628 -15.302 1.00 98.31 144 GLU A C 1
ATOM 1185 O O . GLU A 1 144 ? -18.801 -5.660 -14.900 1.00 98.31 144 GLU A O 1
ATOM 1190 N N . PHE A 1 145 ? -16.690 -6.425 -14.800 1.00 97.25 145 PHE A N 1
ATOM 1191 C CA . PHE A 1 145 ? -16.943 -7.427 -13.763 1.00 97.25 145 PHE A CA 1
ATOM 1192 C C . PHE A 1 145 ? -17.278 -6.821 -12.394 1.00 97.25 145 PHE A C 1
ATOM 1194 O O . PHE A 1 145 ? -17.987 -7.456 -11.614 1.00 97.25 145 PHE A O 1
ATOM 1201 N N . ARG A 1 146 ? -16.817 -5.595 -12.107 1.00 95.75 146 ARG A N 1
ATOM 1202 C CA . ARG A 1 146 ? -17.058 -4.873 -10.839 1.00 95.75 146 ARG A CA 1
ATOM 1203 C C . ARG A 1 146 ? -16.695 -5.704 -9.590 1.00 95.75 146 ARG A C 1
ATOM 1205 O O . ARG A 1 146 ? -17.551 -5.867 -8.714 1.00 95.75 146 ARG A O 1
ATOM 1212 N N . PRO A 1 147 ? -15.460 -6.236 -9.487 1.00 96.06 147 PRO A N 1
ATOM 1213 C CA . PRO 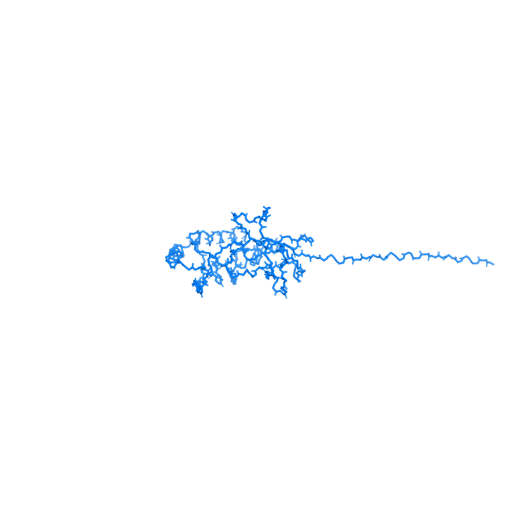A 1 147 ? -15.012 -6.883 -8.261 1.00 96.06 147 PRO A CA 1
ATOM 1214 C C . PRO A 1 147 ? -14.981 -5.885 -7.099 1.00 96.06 147 PRO A C 1
ATOM 1216 O O . PRO A 1 147 ? -14.892 -4.672 -7.300 1.00 96.06 147 PRO A O 1
ATOM 1219 N N . ASP A 1 148 ? -15.021 -6.408 -5.877 1.00 92.06 148 ASP A N 1
ATOM 1220 C CA . ASP A 1 148 ? -14.824 -5.626 -4.658 1.00 92.06 148 ASP A CA 1
ATOM 1221 C C . ASP A 1 148 ? -13.430 -4.999 -4.616 1.00 92.06 148 ASP A C 1
ATOM 1223 O O . ASP A 1 148 ? -13.279 -3.864 -4.171 1.00 92.06 148 ASP A O 1
ATOM 1227 N N . PHE A 1 149 ? -12.426 -5.729 -5.102 1.00 94.00 149 PHE A N 1
ATOM 1228 C CA . PHE A 1 149 ? -11.066 -5.246 -5.315 1.00 94.00 149 PHE A CA 1
ATOM 1229 C C . PHE A 1 149 ? -10.295 -6.187 -6.250 1.00 94.00 149 PHE A C 1
ATOM 1231 O O . PHE A 1 149 ? -10.675 -7.340 -6.478 1.00 94.00 149 PHE A O 1
ATOM 1238 N N . VAL A 1 150 ? -9.193 -5.678 -6.787 1.00 97.31 150 VAL A N 1
ATOM 1239 C CA . VAL A 1 150 ? -8.203 -6.422 -7.566 1.00 97.31 150 VAL A CA 1
ATOM 1240 C C . VAL A 1 150 ? -6.940 -6.579 -6.728 1.00 97.31 150 VAL A C 1
ATOM 1242 O O . VAL A 1 150 ? -6.539 -5.645 -6.033 1.00 97.31 150 VAL A O 1
ATOM 1245 N N . VAL A 1 151 ? -6.295 -7.741 -6.810 1.00 96.38 151 VAL A N 1
ATOM 1246 C CA . VAL A 1 151 ? -4.973 -7.973 -6.220 1.00 96.38 151 VAL A CA 1
ATOM 1247 C C . VAL A 1 151 ? -3.989 -8.344 -7.324 1.00 96.38 151 VAL A C 1
ATOM 1249 O O . VAL A 1 151 ? -4.187 -9.353 -8.001 1.00 96.38 151 VAL A O 1
ATOM 1252 N N . ALA A 1 152 ? -2.942 -7.539 -7.496 1.00 96.38 152 ALA A N 1
ATOM 1253 C CA . ALA A 1 152 ? -1.790 -7.843 -8.335 1.00 96.38 152 ALA A CA 1
ATOM 1254 C C . ALA A 1 152 ? -0.689 -8.470 -7.467 1.00 96.38 152 ALA A C 1
ATOM 1256 O O . ALA A 1 152 ? -0.103 -7.791 -6.625 1.00 96.38 152 ALA A O 1
ATOM 1257 N N . THR A 1 153 ? -0.437 -9.770 -7.626 1.00 95.75 153 THR A N 1
ATOM 1258 C CA . THR A 1 153 ? 0.378 -10.563 -6.687 1.00 95.75 153 THR A CA 1
ATOM 1259 C C . THR A 1 153 ? 1.882 -10.575 -6.966 1.00 95.75 153 THR A C 1
ATOM 1261 O O . THR A 1 153 ? 2.578 -11.433 -6.431 1.00 95.75 153 THR A O 1
ATOM 1264 N N . GLY A 1 154 ? 2.389 -9.627 -7.750 1.00 93.94 154 GLY A N 1
ATOM 1265 C CA . GLY A 1 154 ? 3.814 -9.494 -8.049 1.00 93.94 154 GLY A CA 1
ATOM 1266 C C . GLY A 1 154 ? 4.079 -9.206 -9.516 1.00 93.94 154 GLY A C 1
ATOM 1267 O O . GLY A 1 154 ? 3.174 -9.318 -10.350 1.00 93.94 154 GLY A O 1
ATOM 1268 N N . ASP A 1 155 ? 5.331 -8.859 -9.806 1.00 95.81 155 ASP A N 1
ATOM 1269 C CA . ASP A 1 155 ? 5.869 -8.752 -11.156 1.00 95.81 155 ASP A CA 1
ATOM 1270 C C . ASP A 1 155 ? 5.063 -7.763 -12.013 1.00 95.81 155 ASP A C 1
ATOM 1272 O O . ASP A 1 155 ? 4.499 -8.060 -13.071 1.00 95.81 155 ASP A O 1
ATOM 1276 N N . LEU A 1 156 ? 4.965 -6.549 -11.476 1.00 95.50 156 LEU A N 1
ATOM 1277 C CA . LEU A 1 156 ? 4.174 -5.438 -11.988 1.00 95.50 156 LEU A CA 1
ATOM 1278 C C . LEU A 1 156 ? 4.860 -4.811 -13.200 1.00 95.50 156 LEU A C 1
ATOM 1280 O O . LEU A 1 156 ? 4.242 -4.613 -14.250 1.00 95.50 156 LEU A O 1
ATOM 1284 N N . VAL A 1 157 ? 6.151 -4.507 -13.047 1.00 95.06 157 VAL A N 1
ATOM 1285 C CA . VAL A 1 157 ? 7.014 -4.004 -14.120 1.00 95.06 157 VAL A CA 1
ATOM 1286 C C . VAL A 1 157 ? 7.789 -5.162 -14.739 1.00 95.06 157 VAL A C 1
ATOM 1288 O O . VAL A 1 157 ? 7.965 -6.198 -14.111 1.00 95.06 157 VAL A O 1
ATOM 1291 N N . MET A 1 158 ? 8.252 -5.007 -15.983 1.00 95.62 158 MET A N 1
ATOM 1292 C CA . MET A 1 158 ? 8.985 -6.079 -16.667 1.00 95.62 158 MET A CA 1
ATOM 1293 C C . MET A 1 158 ? 10.194 -6.569 -15.869 1.00 95.62 158 MET A C 1
ATOM 1295 O O . MET A 1 158 ? 10.312 -7.759 -15.622 1.00 95.62 158 MET A O 1
ATOM 1299 N N . ASP A 1 159 ? 11.117 -5.676 -15.509 1.00 95.31 159 ASP A N 1
ATOM 1300 C CA . ASP A 1 159 ? 12.241 -6.003 -14.631 1.00 95.31 159 ASP A CA 1
ATOM 1301 C C . ASP A 1 159 ? 12.943 -4.720 -14.167 1.00 95.31 159 ASP A C 1
ATOM 1303 O O . ASP A 1 159 ? 13.540 -4.000 -14.975 1.00 95.31 159 ASP A O 1
ATOM 1307 N N . ALA A 1 160 ? 12.886 -4.424 -12.870 1.00 95.25 160 ALA A N 1
ATOM 1308 C CA . ALA A 1 160 ? 13.642 -3.328 -12.276 1.00 95.25 160 ALA A CA 1
ATOM 1309 C C . ALA A 1 160 ? 15.096 -3.724 -11.968 1.00 95.25 160 ALA A C 1
ATOM 1311 O O . ALA A 1 160 ? 15.962 -2.845 -11.910 1.00 95.25 160 ALA A O 1
ATOM 1312 N N . ASN A 1 161 ? 15.396 -5.024 -11.822 1.00 95.88 161 ASN A N 1
ATOM 1313 C CA . ASN A 1 161 ? 16.715 -5.519 -11.417 1.00 95.88 161 ASN A CA 1
ATOM 1314 C C . ASN A 1 161 ? 17.874 -5.005 -12.284 1.00 95.88 161 ASN A C 1
ATOM 1316 O O . ASN A 1 161 ? 18.895 -4.608 -11.709 1.00 95.88 161 ASN A O 1
ATOM 1320 N N . PRO A 1 162 ? 17.796 -4.998 -13.634 1.00 96.56 162 PRO A N 1
ATOM 1321 C CA . PRO A 1 162 ? 18.925 -4.613 -14.475 1.00 96.56 162 PRO A CA 1
ATOM 1322 C C . PRO A 1 162 ? 19.079 -3.095 -14.644 1.00 96.56 162 PRO A C 1
ATOM 1324 O O . PRO A 1 162 ? 20.101 -2.662 -15.187 1.00 96.56 162 PRO A O 1
ATOM 1327 N N . LEU A 1 163 ? 18.106 -2.287 -14.205 1.00 96.44 163 LEU A N 1
ATOM 1328 C CA . LEU A 1 163 ? 18.084 -0.840 -14.436 1.00 96.44 163 LEU A CA 1
ATOM 1329 C C . LEU A 1 163 ? 19.227 -0.140 -13.690 1.00 96.44 163 LEU A C 1
ATOM 1331 O O . LEU A 1 163 ? 19.491 -0.409 -12.521 1.00 96.44 163 LEU A O 1
ATOM 1335 N N . LYS A 1 164 ? 19.944 0.750 -14.386 1.00 96.56 164 LYS A N 1
ATOM 1336 C CA . LYS A 1 164 ? 21.206 1.338 -13.892 1.00 96.56 164 LYS A CA 1
ATOM 1337 C C . LYS A 1 164 ? 21.059 2.727 -13.278 1.00 96.56 164 LYS A C 1
ATOM 1339 O O . LYS A 1 164 ? 22.012 3.225 -12.687 1.00 96.56 164 LYS A O 1
ATOM 1344 N N . ASN A 1 165 ? 19.902 3.363 -13.427 1.00 96.75 165 ASN A N 1
ATOM 1345 C CA . ASN A 1 165 ? 19.650 4.711 -12.933 1.00 96.75 165 ASN A CA 1
ATOM 1346 C C . ASN A 1 165 ? 18.216 4.840 -12.395 1.00 96.75 165 ASN A C 1
ATOM 1348 O O . ASN A 1 165 ? 17.336 4.050 -12.733 1.00 96.75 165 ASN A O 1
ATOM 1352 N N . GLU A 1 166 ? 18.001 5.839 -11.539 1.00 96.69 166 GLU A N 1
ATOM 1353 C CA . GLU A 1 166 ? 16.706 6.098 -10.899 1.00 96.69 166 GLU A CA 1
ATOM 1354 C C . GLU A 1 166 ? 15.626 6.538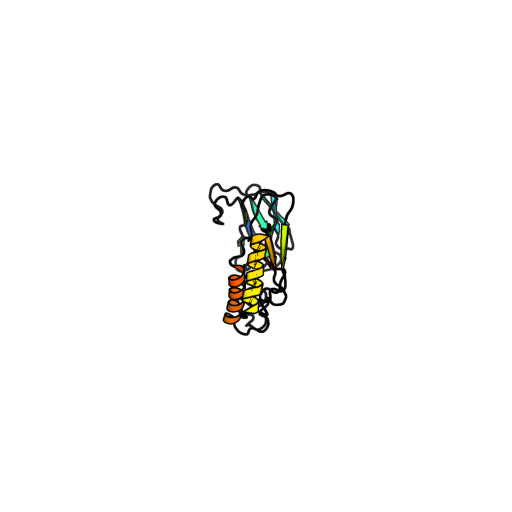 -11.892 1.00 96.69 166 GLU A C 1
ATOM 1356 O O . GLU A 1 166 ? 14.457 6.218 -11.696 1.00 96.69 166 GLU A O 1
ATOM 1361 N N . GLU A 1 167 ? 16.007 7.245 -12.958 1.00 96.94 167 GLU A N 1
ATOM 1362 C CA . GLU A 1 167 ? 15.078 7.748 -13.971 1.00 96.94 167 GLU A CA 1
ATOM 1363 C C . GLU A 1 167 ? 14.364 6.597 -14.687 1.00 96.94 167 GLU A C 1
ATOM 1365 O O . GLU A 1 167 ? 13.138 6.603 -14.785 1.00 96.94 167 GLU A O 1
ATOM 1370 N N . ASP A 1 168 ? 15.102 5.569 -15.104 1.00 96.25 168 ASP A N 1
ATOM 1371 C CA . ASP A 1 168 ? 14.536 4.375 -15.723 1.00 96.25 168 ASP A CA 1
ATOM 1372 C C . ASP A 1 168 ? 13.638 3.617 -14.743 1.00 96.25 168 ASP A C 1
ATOM 1374 O O . ASP A 1 168 ? 12.535 3.222 -15.118 1.00 96.25 168 ASP A O 1
ATOM 1378 N N . VAL A 1 169 ? 14.060 3.456 -13.482 1.00 96.38 169 VAL A N 1
ATOM 1379 C CA . VAL A 1 169 ? 13.225 2.819 -12.447 1.00 96.38 169 VAL A CA 1
ATOM 1380 C C . VAL A 1 169 ? 11.892 3.555 -12.333 1.00 96.38 169 VAL A C 1
ATOM 1382 O O . VAL A 1 169 ? 10.838 2.947 -12.509 1.00 96.38 169 VAL A O 1
ATOM 1385 N N . ILE A 1 170 ? 11.927 4.874 -12.127 1.00 95.69 170 ILE A N 1
ATOM 1386 C CA . ILE A 1 170 ? 10.725 5.715 -12.048 1.00 95.69 170 ILE A CA 1
ATOM 1387 C C . ILE A 1 170 ? 9.874 5.545 -13.308 1.00 95.69 170 ILE A C 1
ATOM 1389 O O . ILE A 1 170 ? 8.669 5.333 -13.210 1.00 95.69 170 ILE A O 1
ATOM 1393 N N . ARG A 1 171 ? 10.489 5.572 -14.491 1.00 96.31 171 ARG A N 1
ATOM 1394 C CA . ARG A 1 171 ? 9.791 5.469 -15.774 1.00 96.31 171 ARG A CA 1
ATOM 1395 C C . ARG A 1 171 ? 9.016 4.154 -15.927 1.00 96.31 171 ARG A C 1
ATOM 1397 O O . ARG A 1 171 ? 7.905 4.180 -16.455 1.00 96.31 171 ARG A O 1
ATOM 1404 N N . TYR A 1 172 ? 9.559 3.020 -15.478 1.00 95.25 172 TYR A N 1
ATOM 1405 C CA . TYR A 1 172 ? 8.847 1.732 -15.506 1.00 95.25 172 TYR A CA 1
ATOM 1406 C C . TYR A 1 172 ? 7.663 1.699 -14.529 1.00 95.25 172 TYR A C 1
ATOM 1408 O O . TYR A 1 172 ? 6.581 1.238 -14.893 1.00 95.25 172 TYR A O 1
ATOM 1416 N N . TYR A 1 173 ? 7.820 2.235 -13.319 1.00 94.75 173 TYR A N 1
ATOM 1417 C CA . TYR A 1 173 ? 6.716 2.307 -12.355 1.00 94.75 173 TYR A CA 1
ATOM 1418 C C . TYR A 1 173 ? 5.624 3.298 -12.787 1.00 94.75 173 TYR A C 1
ATOM 1420 O O . TYR A 1 173 ? 4.438 3.005 -12.647 1.00 94.75 173 TYR A O 1
ATOM 1428 N N . GLU A 1 174 ? 5.992 4.433 -13.384 1.00 95.56 174 GLU A N 1
ATOM 1429 C CA . GLU A 1 174 ? 5.033 5.375 -13.973 1.00 95.56 174 GLU A CA 1
ATOM 1430 C C . GLU A 1 174 ? 4.285 4.760 -15.162 1.00 95.56 174 GLU A C 1
ATOM 1432 O O . GLU A 1 174 ? 3.084 4.990 -15.320 1.00 95.56 174 GLU A O 1
ATOM 1437 N N . LEU A 1 175 ? 4.943 3.913 -15.965 1.00 96.62 175 LEU A N 1
ATOM 1438 C CA . LEU A 1 175 ? 4.259 3.127 -16.991 1.00 96.62 175 LEU A CA 1
ATOM 1439 C C . LEU A 1 175 ? 3.183 2.235 -16.359 1.00 96.62 175 LEU A C 1
ATOM 1441 O O . LEU A 1 175 ? 2.024 2.325 -16.769 1.00 96.62 175 LEU A O 1
ATOM 1445 N N . TYR A 1 176 ? 3.537 1.428 -15.355 1.00 96.44 176 TYR A N 1
ATOM 1446 C CA . TYR A 1 176 ? 2.583 0.568 -14.652 1.00 96.44 176 TYR A CA 1
ATOM 1447 C C . TYR A 1 176 ? 1.390 1.369 -14.104 1.00 96.44 176 TYR A C 1
ATOM 1449 O O . TYR A 1 176 ? 0.233 1.062 -14.410 1.00 96.44 176 TYR A O 1
ATOM 1457 N N . LYS A 1 177 ? 1.661 2.470 -13.385 1.00 95.38 177 LYS A N 1
ATOM 1458 C CA . LYS A 1 177 ? 0.622 3.377 -12.869 1.00 95.38 177 LYS A CA 1
ATOM 1459 C C . LYS A 1 177 ? -0.256 3.928 -13.994 1.00 95.38 177 LYS A C 1
ATOM 1461 O O . LYS A 1 177 ? -1.477 3.973 -13.851 1.00 95.38 177 LYS A O 1
ATOM 1466 N N . SER A 1 178 ? 0.329 4.294 -15.135 1.00 97.19 178 SER A N 1
ATOM 1467 C CA . SER A 1 178 ? -0.416 4.831 -16.280 1.00 97.19 178 SER A CA 1
ATOM 1468 C C . SER A 1 178 ? -1.345 3.805 -16.939 1.00 97.19 178 SER A C 1
ATOM 1470 O O . SER A 1 178 ? -2.446 4.172 -17.354 1.00 97.19 178 SER A O 1
ATOM 1472 N N . LEU A 1 179 ? -0.938 2.533 -17.003 1.00 97.44 179 LEU A N 1
ATOM 1473 C CA . LEU A 1 179 ? -1.746 1.446 -17.558 1.00 97.44 179 LEU A CA 1
ATOM 1474 C C . LEU A 1 179 ? -2.945 1.137 -16.656 1.00 97.44 179 LEU A C 1
ATOM 1476 O O . LEU A 1 179 ? -4.060 0.955 -17.142 1.00 97.44 179 LEU A O 1
ATOM 1480 N N . MET A 1 180 ? -2.727 1.156 -15.341 1.00 96.81 180 MET A N 1
ATOM 1481 C CA . MET A 1 180 ? -3.732 0.806 -14.335 1.00 96.81 180 MET A CA 1
ATOM 1482 C C . MET A 1 180 ? -4.628 1.984 -13.922 1.00 96.81 180 MET A C 1
ATOM 1484 O O . MET A 1 180 ? -5.647 1.769 -13.273 1.00 96.81 180 MET A O 1
ATOM 1488 N N . ARG A 1 181 ? -4.311 3.225 -14.326 1.00 96.06 181 ARG A N 1
ATOM 1489 C CA . ARG A 1 181 ? -4.981 4.464 -13.864 1.00 96.06 181 ARG A CA 1
ATOM 1490 C C . ARG A 1 181 ? -6.506 4.489 -14.007 1.00 96.06 181 ARG A C 1
ATOM 1492 O O . ARG A 1 181 ? -7.173 5.239 -13.305 1.00 96.06 181 ARG A O 1
ATOM 1499 N N . ASN A 1 182 ? -7.043 3.735 -14.968 1.00 97.62 182 ASN A N 1
ATOM 1500 C CA . ASN A 1 182 ? -8.473 3.694 -15.283 1.00 97.62 182 ASN A CA 1
ATOM 1501 C C . ASN A 1 182 ? -9.195 2.499 -14.637 1.00 97.62 182 ASN A C 1
ATOM 1503 O O . ASN A 1 182 ? -10.390 2.304 -14.883 1.00 97.62 182 ASN A O 1
ATOM 1507 N N . LEU A 1 183 ? -8.493 1.680 -13.852 1.00 98.00 183 LEU A N 1
ATOM 1508 C CA . LEU A 1 183 ? -9.105 0.629 -13.054 1.00 98.00 183 LEU A CA 1
ATOM 1509 C C . LEU A 1 183 ? -9.935 1.282 -11.942 1.00 98.00 183 LEU A C 1
ATOM 1511 O O . LEU A 1 183 ? -9.430 2.084 -11.162 1.00 98.00 183 LEU A O 1
ATOM 1515 N N . LYS A 1 184 ? -11.236 0.990 -11.919 1.00 97.31 184 LYS A N 1
ATOM 1516 C CA . LYS A 1 184 ? -12.199 1.578 -10.980 1.00 97.31 184 LYS A CA 1
ATOM 1517 C C . LYS A 1 184 ? -12.227 0.865 -9.625 1.00 97.31 184 LYS A C 1
ATOM 1519 O O . LYS A 1 184 ? -12.368 1.567 -8.625 1.00 97.31 184 LYS A O 1
ATOM 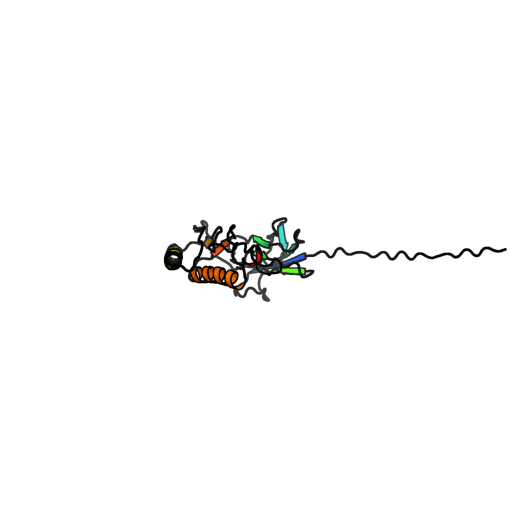1524 N N . PRO A 1 185 ? -12.160 -0.481 -9.552 1.00 95.38 185 PRO A N 1
ATOM 1525 C CA . PRO A 1 185 ? -12.041 -1.160 -8.269 1.00 95.38 185 PRO A CA 1
ATOM 1526 C C . PRO A 1 185 ? -10.738 -0.778 -7.550 1.00 95.38 185 PRO A C 1
ATOM 1528 O O . PRO A 1 185 ? -9.742 -0.488 -8.217 1.00 95.38 185 PRO A O 1
ATOM 1531 N N . PRO A 1 186 ? -10.706 -0.841 -6.208 1.00 94.31 186 PRO A N 1
ATOM 1532 C CA . PRO A 1 186 ? -9.463 -0.769 -5.449 1.00 94.31 186 PRO A CA 1
ATOM 1533 C C . PRO A 1 186 ? -8.441 -1.795 -5.954 1.00 94.31 186 PRO A C 1
ATOM 1535 O O . PRO A 1 186 ? -8.799 -2.942 -6.226 1.00 94.31 186 PRO A O 1
ATOM 1538 N N . LEU A 1 187 ? -7.177 -1.384 -6.055 1.00 94.69 187 LEU A N 1
ATOM 1539 C CA . LEU A 1 187 ? -6.063 -2.219 -6.496 1.00 94.69 187 LEU A CA 1
ATOM 1540 C C . LEU A 1 187 ? -5.056 -2.379 -5.361 1.00 94.69 187 LEU A C 1
ATOM 1542 O O . LEU A 1 187 ? -4.456 -1.402 -4.922 1.00 94.69 187 LEU A O 1
ATOM 1546 N N . PHE A 1 188 ? -4.833 -3.618 -4.941 1.00 93.38 188 PHE A N 1
ATOM 1547 C CA . PHE A 1 188 ? -3.752 -3.971 -4.034 1.00 93.38 188 PHE A CA 1
ATOM 1548 C C . PHE A 1 188 ? -2.596 -4.551 -4.832 1.00 93.38 188 PHE A C 1
ATOM 1550 O O . PHE A 1 188 ? -2.760 -5.548 -5.531 1.00 93.38 188 PHE A O 1
ATOM 1557 N N . ASN A 1 189 ? -1.432 -3.926 -4.719 1.00 93.56 189 ASN A N 1
ATOM 1558 C CA . ASN A 1 189 ? -0.210 -4.409 -5.339 1.00 93.56 189 ASN A CA 1
ATOM 1559 C C . ASN A 1 189 ? 0.626 -5.161 -4.300 1.00 93.56 189 ASN A C 1
ATOM 1561 O O . ASN A 1 189 ? 0.613 -4.830 -3.112 1.00 93.56 189 ASN A O 1
ATOM 1565 N N . LEU A 1 190 ? 1.349 -6.178 -4.750 1.00 91.19 190 LEU A N 1
ATOM 1566 C CA . LEU A 1 190 ? 2.416 -6.820 -4.000 1.00 91.19 190 LEU A CA 1
ATOM 1567 C C . LEU A 1 190 ? 3.690 -6.765 -4.850 1.00 91.19 190 LEU A C 1
ATOM 1569 O O . LEU A 1 190 ? 3.595 -6.869 -6.073 1.00 91.19 190 LEU A O 1
ATOM 1573 N N . PRO A 1 191 ? 4.871 -6.598 -4.234 1.00 90.38 191 PRO A N 1
ATOM 1574 C CA . PRO A 1 191 ? 6.127 -6.732 -4.951 1.00 90.38 191 PRO A CA 1
ATOM 1575 C C . PRO A 1 191 ? 6.426 -8.213 -5.228 1.00 90.38 191 PRO A C 1
ATOM 1577 O O . PRO A 1 191 ? 6.312 -9.055 -4.335 1.00 90.38 191 PRO A O 1
ATOM 1580 N N . GLY A 1 192 ? 6.821 -8.514 -6.458 1.00 92.94 192 GLY A N 1
ATOM 1581 C CA . GLY A 1 192 ? 7.473 -9.749 -6.875 1.00 92.94 192 GLY A CA 1
ATOM 1582 C C . GLY A 1 192 ? 8.988 -9.561 -6.986 1.00 92.94 192 GLY A C 1
ATOM 1583 O O . GLY A 1 192 ? 9.550 -8.539 -6.579 1.00 92.94 192 GLY A O 1
ATOM 1584 N N . ASN A 1 193 ? 9.686 -10.558 -7.530 1.00 93.94 193 ASN A N 1
ATOM 1585 C CA . ASN A 1 193 ? 11.146 -10.496 -7.644 1.00 93.94 193 ASN A CA 1
ATOM 1586 C C . ASN A 1 193 ? 11.619 -9.494 -8.713 1.00 93.94 193 ASN A C 1
ATOM 1588 O O . ASN A 1 193 ? 12.792 -9.118 -8.704 1.00 93.94 193 ASN A O 1
ATOM 1592 N N . HIS A 1 194 ? 10.736 -9.043 -9.607 1.00 94.94 194 HIS A N 1
ATOM 1593 C CA . HIS A 1 194 ? 11.042 -8.038 -10.629 1.00 94.94 194 HIS A CA 1
ATOM 1594 C C . HIS A 1 194 ? 10.947 -6.589 -10.125 1.00 94.94 194 HIS A C 1
ATOM 1596 O O . HIS A 1 194 ? 11.405 -5.673 -10.808 1.00 94.94 194 HIS A O 1
ATOM 1602 N N . GLU A 1 195 ? 10.437 -6.355 -8.912 1.00 94.12 195 GLU A N 1
ATOM 1603 C CA . GLU A 1 195 ? 10.250 -5.006 -8.357 1.00 94.12 195 GLU A CA 1
ATOM 1604 C C . GLU A 1 195 ? 11.505 -4.414 -7.694 1.00 94.12 195 GLU A C 1
ATOM 1606 O O . GLU A 1 195 ? 11.498 -3.241 -7.314 1.00 94.12 195 GLU A O 1
ATOM 1611 N N . HIS A 1 196 ? 12.591 -5.181 -7.571 1.00 94.12 196 HIS A N 1
ATOM 1612 C CA . HIS A 1 196 ? 13.784 -4.789 -6.823 1.00 94.12 196 HIS A CA 1
ATOM 1613 C C . HIS A 1 196 ? 14.874 -4.190 -7.733 1.00 94.12 196 HIS A C 1
ATOM 1615 O O . HIS A 1 196 ? 15.542 -4.925 -8.452 1.00 94.12 196 HIS A O 1
ATOM 1621 N N . PRO A 1 197 ? 15.166 -2.877 -7.714 1.00 95.50 197 PRO A N 1
ATOM 1622 C CA . PRO A 1 197 ? 16.228 -2.314 -8.539 1.00 95.50 197 PRO A CA 1
ATOM 1623 C C . PRO A 1 197 ? 17.586 -2.500 -7.856 1.00 95.50 197 PRO A C 1
ATOM 1625 O O . PRO A 1 197 ? 18.149 -1.580 -7.270 1.00 95.50 197 PRO A O 1
ATOM 1628 N N . TRP A 1 198 ? 18.142 -3.709 -7.897 1.00 96.00 198 TRP A N 1
ATOM 1629 C CA . TRP A 1 198 ? 19.437 -3.997 -7.263 1.00 96.00 198 TRP A CA 1
ATOM 1630 C C . TRP A 1 198 ? 20.648 -3.442 -8.025 1.00 96.00 198 TRP A C 1
ATOM 1632 O O . TRP A 1 198 ? 21.759 -3.437 -7.496 1.00 96.00 198 TRP A O 1
ATOM 1642 N N . SER A 1 199 ? 20.459 -2.965 -9.258 1.00 97.00 199 SER A N 1
ATOM 1643 C CA . SER A 1 199 ? 21.542 -2.417 -10.083 1.00 97.00 199 SER A CA 1
ATOM 1644 C C . SER A 1 199 ? 21.775 -0.905 -9.944 1.00 97.00 199 SER A C 1
ATOM 1646 O O . SER A 1 199 ? 22.712 -0.397 -10.568 1.00 97.00 199 SER A O 1
ATOM 1648 N N . ILE A 1 200 ? 20.969 -0.184 -9.157 1.00 96.81 200 ILE A N 1
ATOM 1649 C CA . ILE A 1 200 ? 21.215 1.230 -8.818 1.00 96.81 200 ILE A CA 1
ATOM 1650 C C . ILE A 1 200 ? 22.049 1.338 -7.524 1.00 96.81 200 ILE A C 1
ATOM 1652 O O . ILE A 1 200 ? 22.164 0.352 -6.792 1.00 96.81 200 ILE A O 1
ATOM 1656 N N . PRO A 1 201 ? 22.652 2.501 -7.201 1.00 96.69 201 PRO A N 1
ATOM 1657 C CA . PRO A 1 201 ? 23.425 2.659 -5.968 1.00 96.69 201 PRO A CA 1
ATOM 1658 C C . PRO A 1 201 ? 22.613 2.310 -4.713 1.00 96.69 201 PRO A C 1
ATOM 1660 O O . PRO A 1 201 ? 21.473 2.743 -4.579 1.00 96.69 201 PRO A O 1
ATOM 1663 N N . THR A 1 202 ? 23.218 1.616 -3.745 1.00 94.25 202 THR A N 1
ATOM 1664 C CA . THR A 1 202 ? 22.571 1.261 -2.462 1.00 94.25 202 THR A CA 1
ATOM 1665 C C . THR A 1 202 ? 22.193 2.474 -1.609 1.00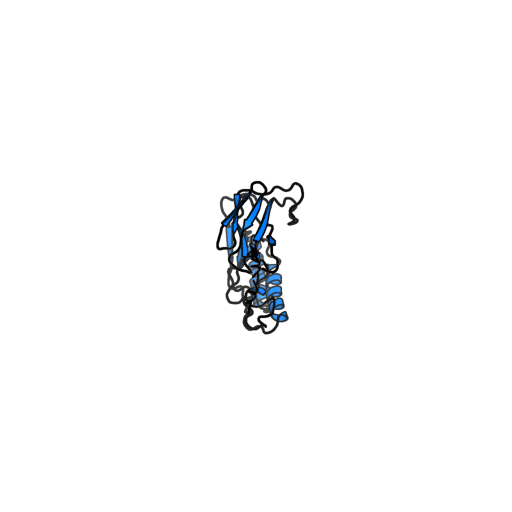 94.25 202 THR A C 1
ATOM 1667 O O . THR A 1 202 ? 21.364 2.366 -0.713 1.00 94.25 202 THR A O 1
ATOM 1670 N N . SER A 1 203 ? 22.788 3.637 -1.887 1.00 93.75 203 SER A N 1
ATOM 1671 C CA . SER A 1 203 ? 22.420 4.922 -1.287 1.00 93.75 203 SER A CA 1
ATOM 1672 C C . SER A 1 203 ? 21.150 5.535 -1.886 1.00 93.75 203 SER A C 1
ATOM 1674 O O . SER A 1 203 ? 20.677 6.550 -1.380 1.00 93.75 203 SER A O 1
ATOM 1676 N N . SER A 1 204 ? 20.632 4.981 -2.986 1.00 93.62 204 SER A N 1
ATOM 1677 C CA . SER A 1 204 ? 19.406 5.458 -3.616 1.00 93.62 204 SER A CA 1
ATOM 1678 C C . SER A 1 204 ? 18.197 5.178 -2.721 1.00 93.62 204 SER A C 1
ATOM 1680 O O . SER A 1 204 ? 18.049 4.053 -2.237 1.00 93.62 204 SER A O 1
ATOM 1682 N N . PRO A 1 205 ? 17.258 6.130 -2.569 1.00 90.44 205 PRO A N 1
ATOM 1683 C CA . PRO A 1 205 ? 15.988 5.867 -1.898 1.00 90.44 205 PRO A CA 1
ATOM 1684 C C . PRO A 1 205 ? 15.102 4.866 -2.656 1.00 90.44 205 PRO A C 1
ATOM 1686 O O . PRO A 1 205 ? 14.092 4.432 -2.108 1.00 90.44 205 PRO A O 1
ATOM 1689 N N . LEU A 1 206 ? 15.442 4.524 -3.905 1.00 93.25 206 LEU A N 1
ATOM 1690 C CA . LEU A 1 206 ? 14.724 3.547 -4.723 1.00 93.25 206 LEU A CA 1
ATOM 1691 C C . LEU A 1 206 ? 15.322 2.135 -4.634 1.00 93.25 206 LEU A C 1
ATOM 1693 O O . LEU A 1 206 ? 14.729 1.203 -5.167 1.00 93.25 206 LEU A O 1
ATOM 1697 N N . TYR A 1 207 ? 16.477 1.955 -3.988 1.00 92.75 207 TYR A N 1
ATOM 1698 C CA . TYR A 1 207 ? 17.160 0.661 -3.945 1.00 92.75 207 TYR A CA 1
ATOM 1699 C C . TYR A 1 207 ? 16.306 -0.414 -3.251 1.00 92.75 207 TYR A C 1
ATOM 1701 O O . TYR A 1 207 ? 15.622 -0.137 -2.262 1.00 92.75 207 TYR A O 1
ATOM 1709 N N . ASP A 1 208 ? 16.377 -1.653 -3.750 1.00 91.06 208 ASP A N 1
ATOM 1710 C CA . ASP A 1 208 ? 15.611 -2.800 -3.241 1.00 91.06 208 ASP A CA 1
ATOM 1711 C C . ASP A 1 208 ? 14.101 -2.487 -3.160 1.00 91.06 208 ASP A C 1
ATOM 1713 O O . ASP A 1 208 ? 13.467 -2.180 -4.165 1.00 91.06 208 ASP A O 1
ATOM 1717 N N . ARG A 1 209 ? 13.512 -2.504 -1.961 1.00 86.31 209 ARG A N 1
ATOM 1718 C CA . ARG A 1 209 ? 12.095 -2.196 -1.726 1.00 86.31 209 ARG A CA 1
ATOM 1719 C C . ARG A 1 209 ? 11.763 -0.701 -1.806 1.00 86.31 209 ARG A C 1
ATOM 1721 O O . ARG A 1 209 ? 10.624 -0.324 -1.555 1.00 86.31 209 ARG A O 1
ATOM 1728 N N . GLY A 1 210 ? 12.742 0.165 -2.065 1.00 86.25 210 GLY A N 1
ATOM 1729 C CA . GLY A 1 210 ? 12.563 1.618 -2.092 1.00 86.25 210 GLY A CA 1
ATOM 1730 C C . GLY A 1 210 ? 11.799 2.135 -3.315 1.00 86.25 210 GLY A C 1
ATOM 1731 O O . GLY A 1 210 ? 11.147 3.181 -3.244 1.00 86.25 210 GLY A O 1
ATOM 1732 N N . ALA A 1 211 ? 11.867 1.409 -4.434 1.00 86.31 211 ALA A N 1
ATOM 1733 C CA . ALA A 1 211 ? 11.153 1.758 -5.660 1.00 86.31 211 ALA A CA 1
ATOM 1734 C C . ALA A 1 211 ? 9.659 1.445 -5.588 1.00 86.31 211 ALA A C 1
ATOM 1736 O O . ALA A 1 211 ? 8.859 2.124 -6.232 1.00 86.31 211 ALA A O 1
ATOM 1737 N N . TYR A 1 212 ? 9.286 0.467 -4.765 1.00 80.19 212 TYR A N 1
ATOM 1738 C CA . TYR A 1 212 ? 7.897 0.138 -4.516 1.00 80.19 212 TYR A CA 1
ATOM 1739 C C . TYR A 1 212 ? 7.225 1.265 -3.717 1.00 80.19 212 TYR A C 1
ATOM 1741 O O . TYR A 1 212 ? 7.529 1.500 -2.543 1.00 80.19 212 TYR A O 1
ATOM 1749 N N . LYS A 1 213 ? 6.322 1.991 -4.380 1.00 68.38 213 LYS A N 1
ATOM 1750 C CA . LYS A 1 213 ? 5.527 3.088 -3.816 1.00 68.38 213 LYS A CA 1
ATOM 1751 C C . LYS A 1 213 ? 4.064 2.858 -4.181 1.00 68.38 213 LYS A C 1
ATOM 1753 O O . LYS A 1 213 ? 3.779 2.605 -5.351 1.00 68.38 213 LYS A O 1
ATOM 1758 N N . GLU A 1 214 ? 3.165 2.975 -3.205 1.00 57.72 214 GLU A N 1
ATOM 1759 C CA . GLU A 1 214 ? 1.716 3.014 -3.468 1.00 57.72 214 GLU A CA 1
ATOM 1760 C C . GLU A 1 214 ? 1.341 4.192 -4.391 1.00 57.72 214 GLU A C 1
ATOM 1762 O O . GLU A 1 214 ? 1.964 5.279 -4.326 1.00 57.72 214 GLU A O 1
#

Radius of gyration: 24.54 Å; chains: 1; bounding box: 80×30×86 Å

pLDDT: mean 89.69, std 13.3, range [38.88, 98.62]

Secondary structure (DSSP, 8-state):
----------------------EEEEEEEE-SSSSSS--TTPEE-TT-EEE-SS-EEE--TTSEEEE--SSSSPEEEE-PPTTEE-S--EEE--S-SSEEE--EEEEE----SS--EEEE----B-SSHHHHHHHHHHHHHHHHH--SEEEE-S--BS-STT--SHHHHHHHHHHHHHHHTT--S-EEE---GGG--TTS-TTSTTTGGGS---

Foldseek 3Di:
DDDDDDDDDDPDDPDPPPPLQQKEKEFEWAPAVPPLDPDPPTATDWQWWKDQVPDTDTAHRRRIDMDRHPDQWTKIFTPDDFQKDDLPRIDTDPSPDSYHYDYHHIHGDPGDPDFFEAEAEQLQADPDPVSLVVLLVVLVVLQVVPGQAYEYEENQHNALQQDQDPVVLLVRVVRSCVSNVSRPHRYHYDYDPRCANCNYDPPDCSHGCSSDDD